Protein AF-A0AAX4H9B8-F1 (afdb_monomer)

Organism: NCBI:txid291208

Foldseek 3Di:
DDPVVVVVVVVVVPDDDPDDPCPPVNVVVVVQQVVLVVVVVVVVVVVVVVVVVVVVVVVVVVVVVVVVVVVPPDDDCPVVVVVVVVVVVVVVVVVPVVDDPDDDDPPHCVVVVVVVVVVVVVVVVVVVVVVVVVVVVVVVVVVVVVVVVVVVVVVVVVVVVVVVCVVPVPVVVVVVVVVVVVVVVVVVVVVVVVVVVVVVVVVVVVVVVVLVVQLVVLLVLVVVVCVVDVPPPDPVVSVVLSVVLSVVVVVQVVCVVVVPDQKDKDAPPHSNVSVQVVCVVVVQKDWDDDPDPPGRTTIIGGDDPDD

pLDDT: mean 79.29, std 14.57, range [36.91, 97.44]

Nearest PDB structures (foldseek):
  3gku-assembly1_A  TM=5.563E-01  e=7.988E-01  [Clostridium] symbiosum ATCC 14940

Radius of gyration: 52.4 Å; Cα contacts (8 Å, |Δi|>4): 105; chains: 1; bounding box: 110×61×108 Å

Solvent-accessible surface area (backbone atoms only — not comparable to full-atom values): 17529 Å² total; per-residue (Å²): 138,54,74,65,59,57,50,52,54,60,56,58,73,70,68,79,78,76,86,70,70,74,46,74,67,55,52,52,49,52,54,49,52,49,52,52,49,56,50,52,48,51,52,49,54,52,48,55,51,51,49,52,52,50,50,59,46,50,58,51,50,50,60,52,46,55,65,53,46,74,75,62,82,81,74,89,55,75,70,55,54,56,54,50,52,52,50,50,50,53,50,49,50,55,57,49,75,73,48,79,94,73,78,81,55,99,82,56,57,62,70,58,53,52,51,52,50,54,50,51,51,51,50,53,50,49,49,54,51,49,56,48,50,53,52,54,50,54,52,50,50,53,51,50,53,53,50,51,53,51,49,52,52,51,52,50,50,52,54,52,50,51,53,50,48,72,74,39,52,68,63,50,52,52,52,50,50,51,50,54,52,50,52,52,49,52,54,50,50,52,52,50,52,49,52,51,51,50,52,51,52,50,51,49,54,51,51,54,52,48,50,55,50,49,51,51,49,50,52,52,50,51,61,58,53,52,75,77,44,91,84,73,85,48,73,68,59,53,54,50,42,50,50,51,41,52,50,51,52,49,52,58,54,50,26,66,75,66,73,80,52,68,66,44,81,37,50,69,95,40,68,52,39,58,55,49,53,54,36,38,75,71,62,48,36,42,82,44,88,54,88,50,97,91,53,72,43,41,30,37,24,74,53,85,75,77,134

Secondary structure (DSSP, 8-state):
--HHHHHHHHHHTT---S-----HHHHHHHHHHHHHHHHHHHHHHHHHHHHHHHHHHHHHHHHHHHHHHTT---SS-HHHHHHHHHHHHHHHHHHHHHS-S----TT--HHHHHHHHHHHHHHHHHHHHHHHHHHHHHHHHHHHHHHHHHHHHHHHHHHHHHHHHHH-HHHHHHHHHHHHHHHHHHHHHHHHHHHHHHHHHHHHHHHHHHHHHHHHHHHHHHHHHTTT-TT---HHHHHHHHHHHHHHHHHHHHHHHH-S---EEEETTSHHHHHHHHHHHTTSEEEE----TT--EEEEEE-----

Mean predicted aligned error: 19.35 Å

Structure (mmCIF, N/CA/C/O backbone):
data_AF-A0AAX4H9B8-F1
#
_entry.id   AF-A0AAX4H9B8-F1
#
loop_
_atom_site.group_PDB
_atom_site.id
_atom_site.type_symbol
_atom_site.label_atom_id
_atom_site.label_alt_id
_atom_site.label_comp_id
_atom_site.label_asym_id
_atom_site.label_entity_id
_atom_site.label_seq_id
_atom_site.pdbx_PDB_ins_code
_atom_site.Cartn_x
_atom_site.Cartn_y
_atom_site.Cartn_z
_atom_site.occupancy
_atom_site.B_iso_or_equiv
_atom_site.auth_seq_id
_atom_site.auth_comp_id
_atom_site.auth_asym_id
_atom_site.auth_atom_id
_atom_site.pdbx_PDB_model_num
ATOM 1 N N . MET A 1 1 ? -37.207 -14.346 18.209 1.00 48.44 1 MET A N 1
ATOM 2 C CA . MET A 1 1 ? -37.058 -13.694 19.530 1.00 48.44 1 MET A CA 1
ATOM 3 C C . MET A 1 1 ? -35.795 -14.209 20.191 1.00 48.44 1 MET A C 1
ATOM 5 O O . MET A 1 1 ? -35.707 -15.393 20.497 1.00 48.44 1 MET A O 1
ATOM 9 N N . THR A 1 2 ? -34.795 -13.347 20.317 1.00 66.88 2 THR A N 1
ATOM 10 C CA . THR A 1 2 ? -33.475 -13.658 20.876 1.00 66.88 2 THR A CA 1
ATOM 11 C C . THR A 1 2 ? -33.516 -13.637 22.409 1.00 66.88 2 THR A C 1
ATOM 13 O O . THR A 1 2 ? -34.378 -13.004 23.015 1.00 66.88 2 THR A O 1
ATOM 16 N N . LYS A 1 3 ? -32.587 -14.326 23.083 1.00 67.38 3 LYS A N 1
ATOM 17 C CA . LYS A 1 3 ? -32.506 -14.291 24.559 1.00 67.38 3 LYS A CA 1
ATOM 18 C C . LYS A 1 3 ? -32.334 -12.858 25.092 1.00 67.38 3 LYS A C 1
ATOM 20 O O . LYS A 1 3 ? -32.917 -12.530 26.119 1.00 67.38 3 LYS A O 1
ATOM 25 N N . ALA A 1 4 ? -31.645 -12.000 24.338 1.00 68.50 4 ALA A N 1
ATOM 26 C CA . ALA A 1 4 ? -31.471 -10.580 24.639 1.00 68.50 4 ALA A CA 1
ATOM 27 C C . ALA A 1 4 ? -32.798 -9.800 24.674 1.00 68.50 4 ALA A C 1
ATOM 29 O O . ALA A 1 4 ? -33.023 -9.034 25.603 1.00 68.50 4 ALA A O 1
ATOM 30 N N . THR A 1 5 ? -33.730 -10.061 23.747 1.00 71.62 5 THR A N 1
ATOM 31 C CA . THR A 1 5 ? -35.058 -9.408 23.759 1.00 71.62 5 THR A CA 1
ATOM 32 C C . THR A 1 5 ? -35.920 -9.869 24.935 1.00 71.62 5 THR A C 1
ATOM 34 O O . THR A 1 5 ? -36.714 -9.099 25.466 1.00 71.62 5 THR A O 1
ATOM 37 N N . ARG A 1 6 ? -35.734 -11.108 25.405 1.00 69.06 6 ARG A N 1
ATOM 38 C CA . ARG A 1 6 ? -36.444 -11.629 26.582 1.00 69.06 6 ARG A CA 1
ATOM 39 C C . ARG A 1 6 ? -35.908 -11.033 27.894 1.00 69.06 6 ARG A C 1
ATOM 41 O O . ARG A 1 6 ? -36.698 -10.772 28.791 1.00 69.06 6 ARG A O 1
ATOM 48 N N . VAL A 1 7 ? -34.599 -10.786 27.983 1.00 69.44 7 VAL A N 1
ATOM 49 C CA . VAL A 1 7 ? -33.963 -10.109 29.130 1.00 69.44 7 VAL A CA 1
ATOM 50 C C . VAL A 1 7 ? -34.266 -8.608 29.126 1.00 69.44 7 VAL A C 1
ATOM 52 O O . VAL A 1 7 ? -34.621 -8.070 30.168 1.00 69.44 7 VAL A O 1
ATOM 55 N N . GLY A 1 8 ? -34.239 -7.957 27.958 1.00 68.62 8 GLY A N 1
ATOM 56 C CA . GLY A 1 8 ? -34.641 -6.555 27.809 1.00 68.62 8 GLY A CA 1
ATOM 57 C C . GLY A 1 8 ? -36.087 -6.314 28.245 1.00 68.62 8 GLY A C 1
ATOM 58 O O . GLY A 1 8 ? -36.352 -5.392 29.005 1.00 68.62 8 GLY A O 1
ATOM 59 N N . ASN A 1 9 ? -37.010 -7.209 27.877 1.00 65.62 9 ASN A N 1
ATOM 60 C CA . ASN A 1 9 ? -38.402 -7.118 28.326 1.00 65.62 9 ASN A CA 1
ATOM 61 C C . ASN A 1 9 ? -38.584 -7.425 29.823 1.00 65.62 9 ASN A C 1
ATOM 63 O O . ASN A 1 9 ? -39.520 -6.916 30.425 1.00 65.62 9 ASN A O 1
ATOM 67 N N . LEU A 1 10 ? -37.715 -8.234 30.438 1.00 55.06 10 LEU A N 1
ATOM 68 C CA . LEU A 1 10 ? -37.744 -8.484 31.886 1.00 55.06 10 LEU A CA 1
ATOM 69 C C . LEU A 1 10 ? -37.189 -7.301 32.694 1.00 55.06 10 LEU A C 1
ATOM 71 O O . LEU A 1 10 ? -37.672 -7.047 33.792 1.00 55.06 10 LEU A O 1
ATOM 75 N N . LEU A 1 11 ? -36.218 -6.566 32.145 1.00 54.53 11 LEU A N 1
ATOM 76 C CA . LEU A 1 11 ? -35.669 -5.350 32.752 1.00 54.53 11 LEU A CA 1
ATOM 77 C C . LEU A 1 11 ? -36.598 -4.142 32.554 1.00 54.53 11 LEU A C 1
ATOM 79 O O . LEU A 1 11 ? -36.796 -3.373 33.487 1.00 54.53 11 LEU A O 1
ATOM 83 N N . ALA A 1 12 ? -37.249 -4.025 31.392 1.00 53.56 12 ALA A N 1
ATOM 84 C CA . ALA A 1 12 ? -38.208 -2.954 31.104 1.00 53.56 12 ALA A CA 1
ATOM 85 C C . ALA A 1 12 ? -39.498 -3.038 31.942 1.00 53.56 12 ALA A C 1
ATOM 87 O O . ALA A 1 12 ? -40.160 -2.030 32.161 1.00 53.56 12 ALA A O 1
ATOM 88 N N . VAL A 1 13 ? -39.854 -4.224 32.449 1.00 53.94 13 VAL A N 1
ATOM 89 C CA . VAL A 1 13 ? -40.979 -4.398 33.390 1.00 53.94 13 VAL A CA 1
ATOM 90 C C . VAL A 1 13 ? -40.631 -3.876 34.798 1.00 53.94 13 VAL A C 1
ATOM 92 O O . VAL A 1 13 ? -41.520 -3.773 35.642 1.00 53.94 13 VAL A O 1
ATOM 95 N N . HIS A 1 14 ? -39.373 -3.492 35.059 1.00 46.69 14 HIS A N 1
ATOM 96 C CA . HIS A 1 14 ? -38.906 -3.092 36.388 1.00 46.69 14 HIS A CA 1
ATOM 97 C C . HIS A 1 14 ? -38.666 -1.589 36.624 1.00 46.69 14 HIS A C 1
ATOM 99 O O . HIS A 1 14 ? -38.250 -1.226 37.722 1.00 46.69 14 HIS A O 1
ATOM 105 N N . GLU A 1 15 ? -39.028 -0.704 35.692 1.00 41.97 15 GLU A N 1
ATOM 106 C CA . GLU A 1 15 ? -39.011 0.757 35.893 1.00 41.97 15 GLU A CA 1
ATOM 107 C C . GLU A 1 15 ? -40.385 1.331 35.480 1.00 41.97 15 GLU A C 1
ATOM 109 O O . GLU A 1 15 ? -40.802 1.154 34.345 1.00 41.97 15 GLU A O 1
ATOM 114 N N . MET A 1 16 ? -41.216 1.988 36.298 1.00 40.28 16 MET A N 1
ATOM 115 C CA . MET A 1 16 ? -41.079 2.585 37.627 1.00 40.28 16 MET A CA 1
ATOM 116 C C . MET A 1 16 ? -42.443 2.591 38.356 1.00 40.28 16 MET A C 1
ATOM 118 O O . MET A 1 16 ? -43.452 2.935 37.737 1.00 40.28 16 MET A O 1
ATOM 122 N N . PRO A 1 17 ? -42.503 2.409 39.687 1.00 41.38 17 PRO A N 1
ATOM 123 C CA . PRO A 1 17 ? -43.323 3.256 40.539 1.00 41.38 17 PRO A CA 1
ATOM 124 C C . PRO A 1 17 ? -42.494 4.497 40.893 1.00 41.38 17 PRO A C 1
ATOM 126 O O . PRO A 1 17 ? -41.334 4.376 41.286 1.00 41.38 17 PRO A O 1
ATOM 129 N N . GLY A 1 18 ? -43.086 5.678 40.715 1.00 36.91 18 GLY A N 1
ATOM 130 C CA . GLY A 1 18 ? -42.466 6.965 41.026 1.00 36.91 18 GLY A CA 1
ATOM 131 C C . GLY A 1 18 ? -41.910 7.061 42.448 1.00 36.91 18 GLY A C 1
ATOM 132 O O . GLY A 1 18 ? -42.319 6.307 43.327 1.00 36.91 18 GLY A O 1
ATOM 133 N N . GLU A 1 19 ? -40.963 7.991 42.627 1.00 46.56 19 GLU A N 1
ATOM 134 C CA . GLU A 1 19 ? -40.447 8.476 43.918 1.00 46.56 19 GLU A CA 1
ATOM 135 C C . GLU A 1 19 ? -40.472 7.422 45.032 1.00 46.56 19 GLU A C 1
ATOM 137 O O . GLU A 1 19 ? -41.164 7.544 46.044 1.00 46.56 19 GLU A O 1
ATOM 142 N N . GLN A 1 20 ? -39.707 6.345 44.850 1.00 51.19 20 GLN A N 1
ATOM 143 C CA . GLN A 1 20 ? -39.473 5.414 45.940 1.00 51.19 20 GLN A CA 1
ATOM 144 C C . GLN A 1 20 ? -38.625 6.131 46.983 1.00 51.19 20 GLN A C 1
ATOM 146 O O . GLN A 1 20 ? -37.411 6.276 46.835 1.00 51.19 20 GLN A O 1
ATOM 151 N N . SER A 1 21 ? -39.290 6.590 48.044 1.00 49.53 21 SER A N 1
ATOM 152 C CA . SER A 1 21 ? -38.676 6.925 49.322 1.00 49.53 21 SER A CA 1
ATOM 153 C C . SER A 1 21 ? -37.558 5.921 49.585 1.00 49.53 21 SER A C 1
ATOM 155 O O . SER A 1 21 ? -37.840 4.725 49.706 1.00 49.53 21 SER A O 1
ATOM 157 N N . CYS A 1 22 ? -36.306 6.388 49.606 1.00 53.88 22 CYS A N 1
ATOM 158 C CA . CYS A 1 22 ? -35.141 5.546 49.858 1.00 53.88 22 CYS A CA 1
ATOM 159 C C . CYS A 1 22 ? -35.466 4.666 51.067 1.00 53.88 22 CYS A C 1
ATOM 161 O O . CYS A 1 22 ? -35.736 5.205 52.148 1.00 53.88 22 CYS A O 1
ATOM 163 N N . SER A 1 23 ? -35.578 3.348 50.859 1.00 75.94 23 SER A N 1
ATOM 164 C CA . SER A 1 23 ? -36.123 2.467 51.892 1.00 75.94 23 SER A CA 1
ATOM 165 C C . SER A 1 23 ? -35.255 2.604 53.142 1.00 75.94 23 SER A C 1
ATOM 167 O O . SER A 1 23 ? -34.054 2.866 53.041 1.00 75.94 23 SER A O 1
ATOM 169 N N . GLN A 1 24 ? -35.833 2.453 54.334 1.00 79.12 24 GLN A N 1
ATOM 170 C CA . GLN A 1 24 ? -35.086 2.629 55.586 1.00 79.12 24 GLN A CA 1
ATOM 171 C C . GLN A 1 24 ? -33.783 1.802 55.600 1.00 79.12 24 GLN A C 1
ATOM 173 O O . GLN A 1 24 ? -32.762 2.260 56.103 1.00 79.12 24 GLN A O 1
ATOM 178 N N . ILE A 1 25 ? -33.792 0.639 54.942 1.00 79.88 25 ILE A N 1
ATOM 179 C CA . ILE A 1 25 ? -32.638 -0.247 54.753 1.00 79.88 25 ILE A CA 1
ATOM 180 C C . ILE A 1 25 ? -31.566 0.384 53.849 1.00 79.88 25 ILE A C 1
ATOM 182 O O . ILE A 1 25 ? -30.385 0.343 54.190 1.00 79.88 25 ILE A O 1
ATOM 186 N N . GLN A 1 26 ? -31.949 0.998 52.725 1.00 81.81 26 GLN A N 1
ATOM 187 C CA . GLN A 1 26 ? -31.018 1.691 51.824 1.00 81.81 26 GLN A CA 1
ATOM 188 C C . GLN A 1 26 ? -30.396 2.918 52.495 1.00 81.81 26 GLN A C 1
ATOM 190 O O . GLN A 1 26 ? -29.192 3.132 52.385 1.00 81.81 26 GLN A O 1
ATOM 195 N N . GLN A 1 27 ? -31.176 3.685 53.260 1.00 85.06 27 GLN A N 1
ATOM 196 C CA . GLN A 1 27 ? -30.640 4.819 54.018 1.00 85.06 27 GLN A CA 1
ATOM 197 C C . GLN A 1 27 ? -29.638 4.365 55.086 1.00 85.06 27 GLN A C 1
ATOM 199 O O . GLN A 1 27 ? -28.587 4.984 55.253 1.00 85.06 27 GLN A O 1
ATOM 204 N N . THR A 1 28 ? -29.929 3.272 55.800 1.00 84.62 28 THR A N 1
ATOM 205 C CA . THR A 1 28 ? -28.987 2.677 56.758 1.00 84.62 28 THR A CA 1
ATOM 206 C C . THR A 1 28 ? -27.719 2.181 56.064 1.00 84.62 28 THR A C 1
ATOM 208 O O . THR A 1 28 ? -26.625 2.410 56.576 1.00 84.62 28 THR A O 1
ATOM 211 N N . TYR A 1 29 ? -27.844 1.561 54.889 1.00 85.75 29 TYR A N 1
ATOM 212 C CA . TYR A 1 29 ? -26.708 1.123 54.080 1.00 85.75 29 TYR A CA 1
ATOM 213 C C . TYR A 1 29 ? -25.827 2.300 53.637 1.00 85.75 29 TYR A C 1
ATOM 215 O O . TYR A 1 29 ? -24.617 2.257 53.833 1.00 85.75 29 TYR A O 1
ATOM 223 N N . VAL A 1 30 ? -26.423 3.383 53.127 1.00 86.81 30 VAL A N 1
ATOM 224 C CA . VAL A 1 30 ? -25.698 4.597 52.712 1.00 86.81 30 VAL A CA 1
ATOM 225 C C . VAL A 1 30 ? -24.971 5.240 53.891 1.00 86.81 30 VAL A C 1
ATOM 227 O O . VAL A 1 30 ? -23.799 5.579 53.769 1.00 86.81 30 VAL A O 1
ATOM 230 N N . ARG A 1 31 ? -25.620 5.364 55.058 1.00 87.62 31 ARG A N 1
ATOM 231 C CA . ARG A 1 31 ? -24.961 5.898 56.265 1.00 87.62 31 ARG A CA 1
ATOM 232 C C . ARG A 1 31 ? -23.784 5.034 56.707 1.00 87.62 31 ARG A C 1
ATOM 234 O O . ARG A 1 31 ? -22.766 5.571 57.129 1.00 87.62 31 ARG A O 1
ATOM 241 N N . LYS A 1 32 ? -23.917 3.709 56.611 1.00 87.19 32 LYS A N 1
ATOM 242 C CA . LYS A 1 32 ? -22.840 2.774 56.942 1.00 87.19 32 LYS A CA 1
ATOM 243 C C . LYS A 1 32 ? -21.673 2.897 55.962 1.00 87.19 32 LYS A C 1
ATOM 245 O O . LYS A 1 32 ? -20.540 3.021 56.402 1.00 87.19 32 LYS A O 1
ATOM 250 N N . LEU A 1 33 ? -21.958 2.961 54.662 1.00 87.81 33 LEU A N 1
ATOM 251 C CA . LEU A 1 33 ? -20.947 3.165 53.626 1.00 87.81 33 LEU A CA 1
ATOM 252 C C . LEU A 1 33 ? -20.225 4.510 53.792 1.00 87.81 33 LEU A C 1
ATOM 254 O O . LEU A 1 33 ? -19.011 4.573 53.639 1.00 87.81 33 LEU A O 1
ATOM 258 N N . GLN A 1 34 ? -20.945 5.570 54.169 1.00 89.94 34 GLN A N 1
ATOM 259 C CA . GLN A 1 34 ? -20.337 6.863 54.481 1.00 89.94 34 GLN A CA 1
ATOM 260 C C . GLN A 1 34 ? -19.403 6.776 55.695 1.00 89.94 34 GLN A C 1
ATOM 262 O O . GLN A 1 34 ? -18.293 7.295 55.648 1.00 89.94 34 GLN A O 1
ATOM 267 N N . ALA A 1 35 ? -19.818 6.083 56.759 1.00 88.31 35 ALA A N 1
ATOM 268 C CA . ALA A 1 35 ? -18.978 5.882 57.937 1.00 88.31 35 ALA A CA 1
ATOM 269 C C . ALA A 1 35 ? -17.719 5.053 57.622 1.00 88.31 35 ALA A C 1
ATOM 271 O O . ALA A 1 35 ? -16.638 5.375 58.119 1.00 88.31 35 ALA A O 1
ATOM 272 N N . ASP A 1 36 ? -17.842 4.025 56.776 1.00 87.81 36 ASP A N 1
ATOM 273 C CA . ASP A 1 36 ? -16.709 3.224 56.302 1.00 87.81 36 ASP A CA 1
ATOM 274 C C . ASP A 1 36 ? -15.758 4.083 55.444 1.00 87.81 36 ASP A C 1
ATOM 276 O O . ASP A 1 36 ? -14.545 4.050 55.651 1.00 87.81 36 ASP A O 1
ATOM 280 N N . LEU A 1 37 ? -16.286 4.935 54.553 1.00 88.56 37 LEU A N 1
ATOM 281 C CA . LEU A 1 37 ? -15.490 5.888 53.770 1.00 88.56 37 LEU A CA 1
ATOM 282 C C . LEU A 1 37 ? -14.741 6.889 54.652 1.00 88.56 37 LEU A C 1
ATOM 284 O O . LEU A 1 37 ? -13.546 7.094 54.456 1.00 88.56 37 LEU A O 1
ATOM 288 N N . ASP A 1 38 ? -15.416 7.508 55.619 1.00 90.81 38 ASP A N 1
ATOM 289 C CA . ASP A 1 38 ? -14.801 8.494 56.511 1.00 90.81 38 ASP A CA 1
ATOM 290 C C . ASP A 1 38 ? -13.717 7.853 57.386 1.00 90.81 38 ASP A C 1
ATOM 292 O O . ASP A 1 38 ? -12.688 8.469 57.668 1.00 90.81 38 ASP A O 1
ATOM 296 N N . ARG A 1 39 ? -13.913 6.594 57.795 1.00 87.94 39 ARG A N 1
ATOM 297 C CA . ARG A 1 39 ? -12.903 5.826 58.522 1.00 87.94 39 ARG A CA 1
ATOM 298 C C . ARG A 1 39 ? -11.684 5.528 57.653 1.00 87.94 39 ARG A C 1
ATOM 300 O O . ARG A 1 39 ? -10.564 5.725 58.115 1.00 87.94 39 ARG A O 1
ATOM 307 N N . THR A 1 40 ? -11.892 5.042 56.433 1.00 88.69 40 THR A N 1
ATOM 308 C CA . THR A 1 40 ? -10.798 4.722 55.508 1.00 88.69 40 THR A CA 1
ATOM 309 C C . THR A 1 40 ? -10.032 5.980 55.119 1.00 88.69 40 THR A C 1
ATOM 311 O O . THR A 1 40 ? -8.809 5.948 55.117 1.00 88.69 40 THR A O 1
ATOM 314 N N . LYS A 1 41 ? -10.716 7.110 54.897 1.00 93.06 41 LYS A N 1
ATOM 315 C CA . LYS A 1 41 ? -10.067 8.413 54.682 1.00 93.06 41 LYS A CA 1
ATOM 316 C C . LYS A 1 41 ? -9.172 8.803 55.849 1.00 93.06 41 LYS A C 1
ATOM 318 O O . LYS A 1 41 ? -7.999 9.040 55.633 1.00 93.06 41 LYS A O 1
ATOM 323 N N . LYS A 1 42 ? -9.677 8.748 57.087 1.00 92.88 42 LYS A N 1
ATOM 324 C CA . LYS A 1 42 ? -8.853 9.026 58.276 1.00 92.88 42 LYS A CA 1
ATOM 325 C C . LYS A 1 42 ? -7.643 8.105 58.391 1.00 92.88 42 LYS A C 1
ATOM 327 O O . LYS A 1 42 ? -6.598 8.553 58.835 1.00 92.88 42 LYS A O 1
ATOM 332 N N . PHE A 1 43 ? -7.787 6.828 58.035 1.00 90.12 43 PHE A N 1
ATOM 333 C CA . PHE A 1 43 ? -6.663 5.893 58.033 1.00 90.12 43 PHE A CA 1
ATOM 334 C C . PHE A 1 43 ? -5.608 6.285 56.990 1.00 90.12 43 PHE A C 1
ATOM 336 O O . PHE A 1 43 ? -4.423 6.245 57.299 1.00 90.12 43 PHE A O 1
ATOM 343 N N . VAL A 1 44 ? -6.033 6.699 55.792 1.00 93.12 44 VAL A N 1
ATOM 344 C CA . VAL A 1 44 ? -5.136 7.235 54.756 1.00 93.12 44 VAL A CA 1
ATOM 345 C C . VAL A 1 44 ? -4.464 8.515 55.246 1.00 93.12 44 VAL A C 1
ATOM 347 O O . VAL A 1 44 ? -3.246 8.547 55.286 1.00 93.12 44 VAL A O 1
ATOM 350 N N . ASP A 1 45 ? -5.226 9.492 55.742 1.00 94.31 45 ASP A N 1
ATOM 351 C CA . ASP A 1 45 ? -4.687 10.766 56.237 1.00 94.31 45 ASP A CA 1
ATOM 352 C C . ASP A 1 45 ? -3.651 10.552 57.361 1.00 94.31 45 ASP A C 1
ATOM 354 O O . ASP A 1 45 ? -2.592 11.171 57.365 1.00 94.31 45 ASP A O 1
ATOM 358 N N . GLN A 1 46 ? -3.926 9.636 58.299 1.00 92.56 46 GLN A N 1
ATOM 359 C CA . GLN A 1 46 ? -2.986 9.257 59.363 1.00 92.56 46 GLN A CA 1
ATOM 360 C C . GLN A 1 46 ? -1.743 8.543 58.830 1.00 92.56 46 GLN A C 1
ATOM 362 O O . GLN A 1 46 ? -0.664 8.699 59.395 1.00 92.56 46 GLN A O 1
ATOM 367 N N . THR A 1 47 ? -1.896 7.731 57.782 1.00 91.94 47 THR A N 1
ATOM 368 C CA . THR A 1 47 ? -0.770 7.040 57.144 1.00 91.94 47 THR A CA 1
ATOM 369 C C . THR A 1 47 ? 0.113 8.052 56.428 1.00 91.94 47 THR A C 1
ATOM 371 O O . THR A 1 47 ? 1.315 8.046 56.653 1.00 91.94 47 THR A O 1
ATOM 374 N N . ASP A 1 48 ? -0.481 8.961 55.658 1.00 93.31 48 ASP A N 1
ATOM 375 C CA . ASP A 1 48 ? 0.230 10.021 54.945 1.00 93.31 48 ASP A CA 1
ATOM 376 C C . ASP A 1 48 ? 0.967 10.949 55.927 1.00 93.31 48 ASP A C 1
ATOM 378 O O . ASP A 1 48 ? 2.131 11.282 55.710 1.00 93.31 48 ASP A O 1
ATOM 382 N N . GLU A 1 49 ? 0.334 11.314 57.049 1.00 93.69 49 GLU A N 1
ATOM 383 C CA . GLU A 1 49 ? 0.971 12.108 58.108 1.00 93.69 49 GLU A CA 1
ATOM 384 C C . GLU A 1 49 ? 2.136 11.357 58.772 1.00 93.69 49 GLU A C 1
ATOM 386 O O . GLU A 1 49 ? 3.203 11.935 58.977 1.00 93.69 49 GLU A O 1
ATOM 391 N N . ALA A 1 50 ? 1.967 10.071 59.086 1.00 90.88 50 ALA A N 1
ATOM 392 C CA . ALA A 1 50 ? 3.028 9.259 59.678 1.00 90.88 50 ALA A CA 1
ATOM 393 C C . ALA A 1 50 ? 4.199 9.041 58.708 1.00 90.88 50 ALA A C 1
ATOM 395 O O . ALA A 1 50 ? 5.354 9.086 59.125 1.00 90.88 50 ALA A O 1
ATOM 396 N N . THR A 1 51 ? 3.921 8.836 57.418 1.00 89.31 51 THR A N 1
ATOM 397 C CA . THR A 1 51 ? 4.950 8.737 56.378 1.00 89.31 51 THR A CA 1
ATOM 398 C C . THR A 1 51 ? 5.716 10.048 56.254 1.00 89.31 51 THR A C 1
ATOM 400 O O . THR A 1 51 ? 6.939 10.019 56.303 1.00 89.31 51 THR A O 1
ATOM 403 N N . ALA A 1 52 ? 5.026 11.191 56.215 1.00 90.50 52 ALA A N 1
ATOM 404 C CA . ALA A 1 52 ? 5.680 12.498 56.178 1.00 90.50 52 ALA A CA 1
ATOM 405 C C . ALA A 1 52 ? 6.556 12.754 57.420 1.00 90.50 52 ALA A C 1
ATOM 407 O O . ALA A 1 52 ? 7.645 13.302 57.301 1.00 90.50 52 ALA A O 1
ATOM 408 N N . GLN A 1 53 ? 6.117 12.330 58.612 1.00 91.12 53 GLN A N 1
ATOM 409 C CA . GLN A 1 53 ? 6.921 12.434 59.836 1.00 91.12 53 GLN A CA 1
ATOM 410 C C . GLN A 1 53 ? 8.184 11.564 59.784 1.00 91.12 53 GLN A C 1
ATOM 412 O O . GLN A 1 53 ? 9.242 12.019 60.213 1.00 91.12 53 GLN A O 1
ATOM 417 N N . LEU A 1 54 ? 8.085 10.339 59.256 1.00 84.62 54 LEU A N 1
ATOM 418 C CA . LEU A 1 54 ? 9.230 9.439 59.097 1.00 84.62 54 LEU A CA 1
ATOM 419 C C . LEU A 1 54 ? 10.220 9.955 58.048 1.00 84.62 54 LEU A C 1
ATOM 421 O O . LEU A 1 54 ? 11.419 9.925 58.299 1.00 84.62 54 LEU A O 1
ATOM 425 N N . GLU A 1 55 ? 9.732 10.482 56.924 1.00 85.00 55 GLU A N 1
ATOM 426 C CA . GLU A 1 55 ? 10.568 11.125 55.900 1.00 85.00 55 GLU A CA 1
ATOM 427 C C . GLU A 1 55 ? 11.286 12.363 56.471 1.00 85.00 55 GLU A C 1
ATOM 429 O O . GLU A 1 55 ? 12.491 12.528 56.293 1.00 85.00 55 GLU A O 1
ATOM 434 N N . ASP A 1 56 ? 10.583 13.193 57.250 1.00 82.81 56 ASP A N 1
ATOM 435 C CA . ASP A 1 56 ? 11.162 14.359 57.929 1.00 82.81 56 ASP A CA 1
ATOM 436 C C . ASP A 1 56 ? 12.209 13.989 58.999 1.00 82.81 56 ASP A C 1
ATOM 438 O O . ASP A 1 56 ? 13.073 14.810 59.335 1.00 82.81 56 ASP A O 1
ATOM 442 N N . GLU A 1 57 ? 12.101 12.814 59.621 1.00 78.25 57 GLU A N 1
ATOM 443 C CA . GLU A 1 57 ? 13.088 12.289 60.572 1.00 78.25 57 GLU A CA 1
ATOM 444 C C . GLU A 1 57 ? 14.290 11.669 59.850 1.00 78.25 57 GLU A C 1
ATOM 446 O O . GLU A 1 57 ? 15.426 11.973 60.220 1.00 78.25 57 GLU A O 1
ATOM 451 N N . GLU A 1 58 ? 14.063 10.919 58.771 1.00 71.44 58 GLU A N 1
ATOM 452 C CA . GLU A 1 58 ? 15.107 10.370 57.899 1.00 71.44 58 GLU A CA 1
ATOM 453 C C . GLU A 1 58 ? 15.959 11.490 57.280 1.00 71.44 58 GLU A C 1
ATOM 455 O O . GLU A 1 58 ? 17.187 11.424 57.314 1.00 71.44 58 GLU A O 1
ATOM 460 N N . ASP A 1 59 ? 15.343 12.591 56.839 1.00 67.88 59 ASP A N 1
ATOM 461 C CA . ASP A 1 59 ? 16.024 13.795 56.339 1.00 67.88 59 ASP A CA 1
ATOM 462 C C . ASP A 1 59 ? 16.867 14.511 57.414 1.00 67.88 59 ASP A C 1
ATOM 464 O O . ASP A 1 59 ? 17.840 15.215 57.112 1.00 67.88 59 ASP A O 1
ATOM 468 N N . LYS A 1 60 ? 16.504 14.384 58.697 1.00 67.69 60 LYS A N 1
ATOM 469 C CA . LYS A 1 60 ? 17.275 14.952 59.819 1.00 67.69 60 LYS A CA 1
ATOM 470 C C . LYS A 1 60 ? 18.418 14.034 60.234 1.00 67.69 60 LYS A C 1
ATOM 472 O O . LYS A 1 60 ? 19.489 14.548 60.566 1.00 67.69 60 LYS A O 1
ATOM 477 N N . GLU A 1 61 ? 18.202 12.721 60.218 1.00 62.50 61 GLU A N 1
ATOM 478 C CA . GLU A 1 61 ? 19.221 11.711 60.507 1.00 62.50 61 GLU A CA 1
ATOM 479 C C . GLU A 1 61 ? 20.279 11.660 59.403 1.00 62.50 61 GLU A C 1
ATOM 481 O O . GLU A 1 61 ? 21.459 11.798 59.712 1.00 62.50 61 GLU A O 1
ATOM 486 N N . THR A 1 62 ? 19.889 11.638 58.127 1.00 61.19 62 THR A N 1
ATOM 487 C CA . THR A 1 62 ? 20.822 11.723 56.987 1.00 61.19 62 THR A CA 1
ATOM 488 C C . THR A 1 62 ? 21.640 13.013 57.009 1.00 61.19 62 THR A C 1
ATOM 490 O O . THR A 1 62 ? 22.859 12.966 56.891 1.00 61.19 62 THR A O 1
ATOM 493 N N . ARG A 1 63 ? 21.038 14.177 57.304 1.00 59.34 63 ARG A N 1
ATOM 494 C CA . ARG A 1 63 ? 21.796 15.435 57.502 1.00 59.34 63 ARG A CA 1
ATOM 495 C C . ARG A 1 63 ? 22.719 15.422 58.728 1.00 59.34 63 ARG A C 1
ATOM 497 O O . ARG A 1 63 ? 23.642 16.242 58.805 1.00 59.34 63 ARG A O 1
ATOM 504 N N . ALA A 1 64 ? 22.457 14.576 59.724 1.00 59.09 64 ALA A N 1
ATOM 505 C CA . ALA A 1 64 ? 23.309 14.401 60.899 1.00 59.09 64 ALA A CA 1
ATOM 506 C C . ALA A 1 64 ? 24.442 13.387 60.649 1.00 59.09 64 ALA A C 1
ATOM 508 O O . ALA A 1 64 ? 25.549 13.592 61.153 1.00 59.09 64 ALA A O 1
ATOM 509 N N . GLU A 1 65 ? 24.188 12.350 59.852 1.00 58.56 65 GLU A N 1
ATOM 510 C CA . GLU A 1 65 ? 25.157 11.352 59.389 1.00 58.56 65 GLU A CA 1
ATOM 511 C C . GLU A 1 65 ? 26.105 11.938 58.342 1.00 58.56 65 GLU A C 1
ATOM 513 O O . GLU A 1 65 ? 27.311 11.862 58.532 1.00 58.56 65 GLU A O 1
ATOM 518 N N . GLU A 1 66 ? 25.615 12.697 57.357 1.00 56.66 66 GLU A N 1
ATOM 519 C CA . GLU A 1 66 ? 26.455 13.435 56.400 1.00 56.66 66 GLU A CA 1
ATOM 520 C C . GLU A 1 66 ? 27.424 14.400 57.108 1.00 56.66 66 GLU A C 1
ATOM 522 O O . GLU A 1 66 ? 28.558 14.596 56.677 1.00 56.66 66 GLU A O 1
ATOM 527 N N . LYS A 1 67 ? 27.032 14.991 58.246 1.00 56.06 67 LYS A N 1
ATOM 528 C CA . LYS A 1 67 ? 27.934 15.826 59.065 1.00 56.06 67 LYS A CA 1
ATOM 529 C C . LYS A 1 67 ? 28.986 15.023 59.839 1.00 56.06 67 LYS A C 1
ATOM 531 O O . LYS A 1 67 ? 30.012 15.599 60.198 1.00 56.06 67 LYS A O 1
ATOM 536 N N . ARG A 1 68 ? 28.739 13.743 60.132 1.00 54.78 68 ARG A N 1
ATOM 537 C CA . ARG A 1 68 ? 29.684 12.826 60.799 1.00 54.78 68 ARG A CA 1
ATOM 538 C C . ARG A 1 68 ? 30.600 12.121 59.796 1.00 54.78 68 ARG A C 1
ATOM 540 O O . ARG A 1 68 ? 31.786 11.962 60.078 1.00 54.78 68 ARG A O 1
ATOM 547 N N . ASP A 1 69 ? 30.088 11.787 58.622 1.00 48.28 69 ASP A N 1
ATOM 548 C CA . ASP A 1 69 ? 30.816 11.073 57.575 1.00 48.28 69 ASP A CA 1
ATOM 549 C C . ASP A 1 69 ? 31.778 11.996 56.820 1.00 48.28 69 ASP A C 1
ATOM 551 O O . ASP A 1 69 ? 32.908 11.597 56.549 1.00 48.28 69 ASP A O 1
ATOM 555 N N . ASN A 1 70 ? 31.437 13.282 56.659 1.00 51.00 70 ASN A N 1
ATOM 556 C CA . ASN A 1 70 ? 32.373 14.314 56.184 1.00 51.00 70 ASN A CA 1
ATOM 557 C C . ASN A 1 70 ? 33.590 14.534 57.116 1.00 51.00 70 ASN A C 1
ATOM 559 O O . ASN A 1 70 ? 34.546 15.207 56.732 1.00 51.00 70 ASN A O 1
ATOM 563 N N . ALA A 1 71 ? 33.586 13.989 58.341 1.00 51.12 71 ALA A N 1
ATOM 564 C CA . ALA A 1 71 ? 34.754 13.980 59.229 1.00 51.12 71 ALA A CA 1
ATOM 565 C C . ALA A 1 71 ? 35.634 12.722 59.068 1.00 51.12 71 ALA A C 1
ATOM 567 O O . ALA A 1 71 ? 36.701 12.649 59.678 1.00 51.12 71 ALA A O 1
ATOM 568 N N . THR A 1 72 ? 35.212 11.747 58.253 1.00 51.91 72 THR A N 1
ATOM 569 C CA . THR A 1 72 ? 35.852 10.428 58.121 1.00 51.91 72 THR A CA 1
ATOM 570 C C . THR A 1 72 ? 35.930 9.963 56.655 1.00 51.91 72 THR A C 1
ATOM 572 O O . THR A 1 72 ? 35.870 8.772 56.368 1.00 51.91 72 THR A O 1
ATOM 575 N N . GLU A 1 73 ? 36.085 10.878 55.695 1.00 50.72 73 GLU A N 1
ATOM 576 C CA . GLU A 1 73 ? 36.266 10.539 54.274 1.00 50.72 73 GLU A CA 1
ATOM 577 C C . GLU A 1 73 ? 37.730 10.221 53.915 1.00 50.72 73 GLU A C 1
ATOM 579 O O . GLU A 1 73 ? 38.364 10.926 53.140 1.00 50.72 73 GLU A O 1
ATOM 584 N N . GLU A 1 74 ? 38.277 9.117 54.424 1.00 51.25 74 GLU A N 1
ATOM 585 C CA . GLU A 1 74 ? 39.405 8.431 53.772 1.00 51.25 74 GLU A CA 1
ATOM 586 C C . GLU A 1 74 ? 39.260 6.912 53.963 1.00 51.25 74 GLU A C 1
ATOM 588 O O . GLU A 1 74 ? 39.832 6.342 54.890 1.00 51.25 74 GLU A O 1
ATOM 593 N N . ASN A 1 75 ? 38.454 6.264 53.103 1.00 47.72 75 ASN A N 1
ATOM 594 C CA . ASN A 1 75 ? 38.658 4.923 52.505 1.00 47.72 75 ASN A CA 1
ATOM 595 C C . ASN A 1 75 ? 37.334 4.177 52.202 1.00 47.72 75 ASN A C 1
ATOM 597 O O . ASN A 1 75 ? 36.700 3.610 53.083 1.00 47.72 75 ASN A O 1
ATOM 601 N N . GLY A 1 76 ? 36.976 4.062 50.916 1.00 53.53 76 GLY A N 1
ATOM 602 C CA . GLY A 1 76 ? 36.346 2.866 50.319 1.00 53.53 76 GLY A CA 1
ATOM 603 C C . GLY A 1 76 ? 34.941 2.390 50.748 1.00 53.53 76 GLY A C 1
ATOM 604 O O . GLY A 1 76 ? 34.473 1.409 50.172 1.00 53.53 76 GLY A O 1
ATOM 605 N N . GLN A 1 77 ? 34.247 3.027 51.695 1.00 53.44 77 GLN A N 1
ATOM 606 C CA . GLN A 1 77 ? 33.010 2.477 52.290 1.00 53.44 77 GLN A CA 1
ATOM 607 C C . GLN A 1 77 ? 31.692 2.762 51.531 1.00 53.44 77 GLN A C 1
ATOM 609 O O . GLN A 1 77 ? 30.710 2.047 51.742 1.00 53.44 77 GLN A O 1
ATOM 614 N N . ASN A 1 78 ? 31.660 3.699 50.574 1.00 55.62 78 ASN A N 1
ATOM 615 C CA . ASN A 1 78 ? 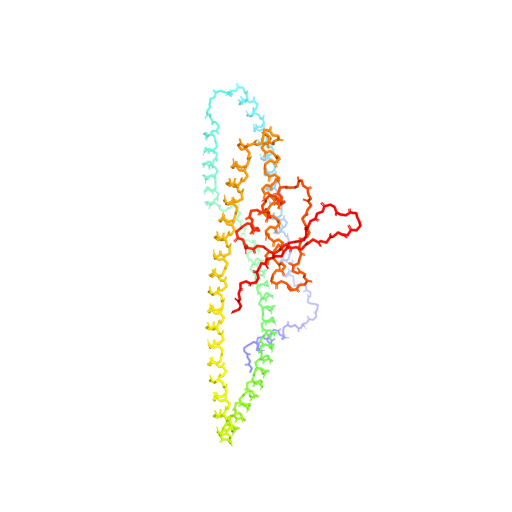30.408 4.133 49.914 1.00 55.62 78 ASN A CA 1
ATOM 616 C C . ASN A 1 78 ? 29.726 3.059 49.038 1.00 55.62 78 ASN A C 1
ATOM 618 O O . ASN A 1 78 ? 28.514 3.093 48.834 1.00 55.62 78 ASN A O 1
ATOM 622 N N . ASN A 1 79 ? 30.470 2.070 48.530 1.00 56.38 79 ASN A N 1
ATOM 623 C CA . ASN A 1 79 ? 29.879 0.964 47.760 1.00 56.38 79 ASN A CA 1
ATOM 624 C C . ASN A 1 79 ? 29.266 -0.124 48.655 1.00 56.38 79 ASN A C 1
ATOM 626 O O . ASN A 1 79 ? 28.395 -0.868 48.207 1.00 56.38 79 ASN A O 1
ATOM 630 N N . GLN A 1 80 ? 29.704 -0.223 49.913 1.00 59.06 80 GLN A N 1
ATOM 631 C CA . GLN A 1 80 ? 29.230 -1.239 50.847 1.00 59.06 80 GLN A CA 1
ATOM 632 C C . GLN A 1 80 ? 27.909 -0.822 51.512 1.00 59.06 80 GLN A C 1
ATOM 634 O O . GLN A 1 80 ? 27.040 -1.677 51.675 1.00 59.06 80 GLN A O 1
ATOM 639 N N . SER A 1 81 ? 27.705 0.468 51.817 1.00 63.47 81 SER A N 1
ATOM 640 C CA . SER A 1 81 ? 26.433 0.950 52.389 1.00 63.47 81 SER A CA 1
ATOM 641 C C . SER A 1 81 ? 25.265 0.827 51.401 1.00 63.47 81 SER A C 1
ATOM 643 O O . SER A 1 81 ? 24.195 0.357 51.776 1.00 63.47 81 SER A O 1
ATOM 645 N N . ASN A 1 82 ? 25.485 1.105 50.111 1.00 68.69 82 ASN A N 1
ATOM 646 C CA . ASN A 1 82 ? 24.453 0.970 49.076 1.00 68.69 82 ASN A CA 1
ATOM 647 C C . ASN A 1 82 ? 23.980 -0.480 48.860 1.00 68.69 82 ASN A C 1
ATOM 649 O O . ASN A 1 82 ? 22.787 -0.723 48.667 1.00 68.69 82 ASN A O 1
ATOM 653 N N . ASP A 1 83 ? 24.886 -1.463 48.911 1.00 75.69 83 ASP A N 1
ATOM 654 C CA . ASP A 1 83 ? 24.519 -2.884 48.791 1.00 75.69 83 ASP A CA 1
ATOM 655 C C . ASP A 1 83 ? 23.809 -3.398 50.059 1.00 75.69 83 ASP A C 1
ATOM 657 O O . ASP A 1 83 ? 22.885 -4.211 49.976 1.00 75.69 83 ASP A O 1
ATOM 661 N N . ILE A 1 84 ? 24.181 -2.880 51.235 1.00 78.56 84 ILE A N 1
ATOM 662 C CA . ILE A 1 84 ? 23.494 -3.162 52.504 1.00 78.56 84 ILE A CA 1
ATOM 663 C C . ILE A 1 84 ? 22.074 -2.578 52.488 1.00 78.56 84 ILE A C 1
ATOM 665 O O . ILE A 1 84 ? 21.128 -3.314 52.762 1.00 78.56 84 ILE A O 1
ATOM 669 N N . ASN A 1 85 ? 21.901 -1.320 52.073 1.00 77.06 85 ASN A N 1
ATOM 670 C CA . ASN A 1 85 ? 20.593 -0.661 51.975 1.00 77.06 85 ASN A CA 1
ATOM 671 C C . ASN A 1 85 ? 19.679 -1.362 50.967 1.00 77.06 85 ASN A C 1
ATOM 673 O O . ASN A 1 85 ? 18.504 -1.601 51.239 1.00 77.06 85 ASN A O 1
ATOM 677 N N . ARG A 1 86 ? 20.226 -1.793 49.824 1.00 78.19 86 ARG A N 1
ATOM 678 C CA . ARG A 1 86 ? 19.474 -2.571 48.834 1.00 78.19 86 ARG A CA 1
ATOM 679 C C . ARG A 1 86 ? 19.014 -3.922 49.384 1.00 78.19 86 ARG A C 1
ATOM 681 O O . ARG A 1 86 ? 17.880 -4.328 49.128 1.00 78.19 86 ARG A O 1
ATOM 688 N N . LYS A 1 87 ? 19.870 -4.631 50.127 1.00 85.12 87 LYS A N 1
ATOM 689 C CA . LYS A 1 87 ? 19.510 -5.907 50.773 1.00 85.12 87 LYS A CA 1
ATOM 690 C C . LYS A 1 87 ? 18.492 -5.703 51.893 1.00 85.12 87 LYS A C 1
ATOM 692 O O . LYS A 1 87 ? 17.563 -6.497 51.991 1.00 85.12 87 LYS A O 1
ATOM 697 N N . ALA A 1 88 ? 18.623 -4.636 52.678 1.00 82.69 88 ALA A N 1
ATOM 698 C CA . ALA A 1 88 ? 17.659 -4.259 53.706 1.00 82.69 88 ALA A CA 1
ATOM 699 C C . ALA A 1 88 ? 16.288 -3.933 53.095 1.00 82.69 88 ALA A C 1
ATOM 701 O O . ALA A 1 88 ? 15.284 -4.476 53.543 1.00 82.69 88 ALA A O 1
ATOM 702 N N . HIS A 1 89 ? 16.243 -3.157 52.008 1.00 84.56 89 HIS A N 1
ATOM 703 C CA . HIS A 1 89 ? 15.003 -2.855 51.290 1.00 84.56 89 HIS A CA 1
ATOM 704 C C . HIS A 1 89 ? 14.352 -4.115 50.700 1.00 84.56 89 HIS A C 1
ATOM 706 O O . HIS A 1 89 ? 13.141 -4.293 50.790 1.00 84.56 89 HIS A O 1
ATOM 712 N N . LEU A 1 90 ? 15.146 -5.036 50.142 1.00 85.69 90 LEU A N 1
ATOM 713 C CA . LEU A 1 90 ? 14.640 -6.313 49.631 1.00 85.69 90 LEU A CA 1
ATOM 714 C C . LEU A 1 90 ? 14.053 -7.194 50.749 1.00 85.69 90 LEU A C 1
ATOM 716 O O . LEU A 1 90 ? 12.999 -7.802 50.559 1.00 85.69 90 LEU A O 1
ATOM 720 N N . LEU A 1 91 ? 14.719 -7.259 51.907 1.00 86.69 91 LEU A N 1
ATOM 721 C CA . LEU A 1 91 ? 14.219 -7.975 53.084 1.00 86.69 91 LEU A CA 1
ATOM 722 C C . LEU A 1 91 ? 12.939 -7.328 53.625 1.00 86.69 91 LEU A C 1
ATOM 724 O O . LEU A 1 91 ? 11.968 -8.040 53.869 1.00 86.69 91 LEU A O 1
ATOM 728 N N . ALA A 1 92 ? 12.898 -5.997 53.713 1.00 85.50 92 ALA A N 1
ATOM 729 C CA . ALA A 1 92 ? 11.718 -5.247 54.127 1.00 85.50 92 ALA A CA 1
ATOM 730 C C . ALA A 1 92 ? 10.534 -5.485 53.177 1.00 85.50 92 ALA A C 1
ATOM 732 O O . ALA A 1 92 ? 9.442 -5.807 53.633 1.00 85.50 92 ALA A O 1
ATOM 733 N N . LEU A 1 93 ? 10.743 -5.430 51.855 1.00 85.12 93 LEU A N 1
ATOM 734 C CA . LEU A 1 93 ? 9.707 -5.760 50.871 1.00 85.12 93 LEU A CA 1
ATOM 735 C C . LEU A 1 93 ? 9.187 -7.187 51.062 1.00 85.12 93 LEU A C 1
ATOM 737 O O . LEU A 1 93 ? 7.978 -7.405 51.065 1.00 85.12 93 LEU A O 1
ATOM 741 N N . TYR A 1 94 ? 10.081 -8.163 51.242 1.00 88.25 94 TYR A N 1
ATOM 742 C CA . TYR A 1 94 ? 9.689 -9.551 51.486 1.00 88.25 94 TYR A CA 1
ATOM 743 C C . TYR A 1 94 ? 8.850 -9.704 52.765 1.00 88.25 94 TYR A C 1
ATOM 745 O O . TYR A 1 94 ? 7.851 -10.426 52.767 1.00 88.25 94 TYR A O 1
ATOM 753 N N . GLU A 1 95 ? 9.215 -9.006 53.841 1.00 85.19 95 GLU A N 1
ATOM 754 C CA . GLU A 1 95 ? 8.452 -8.998 55.091 1.00 85.19 95 GLU A CA 1
ATOM 755 C C . GLU A 1 95 ? 7.094 -8.301 54.947 1.00 85.19 95 GLU A C 1
ATOM 757 O O . GLU A 1 95 ? 6.096 -8.815 55.457 1.00 85.19 95 GLU A O 1
ATOM 762 N N . VAL A 1 96 ? 7.021 -7.206 54.185 1.00 84.12 96 VAL A N 1
ATOM 763 C CA . VAL A 1 96 ? 5.767 -6.506 53.875 1.00 84.12 96 VAL A CA 1
ATOM 764 C C . VAL A 1 96 ? 4.840 -7.396 53.050 1.00 84.12 96 VAL A C 1
ATOM 766 O O . VAL A 1 96 ? 3.682 -7.548 53.410 1.00 84.12 96 VAL A O 1
ATOM 769 N N . TYR A 1 97 ? 5.323 -8.076 52.005 1.00 83.00 97 TYR A N 1
ATOM 770 C CA . TYR A 1 97 ? 4.487 -8.984 51.202 1.00 83.00 97 TYR A CA 1
ATOM 771 C C . TYR A 1 97 ? 3.985 -10.212 51.976 1.00 83.00 97 TYR A C 1
ATOM 773 O O . TYR A 1 97 ? 3.025 -10.861 51.555 1.00 83.00 97 TYR A O 1
ATOM 781 N N . LYS A 1 98 ? 4.609 -10.543 53.111 1.00 87.31 98 LYS A N 1
ATOM 782 C CA . LYS A 1 98 ? 4.171 -11.633 53.989 1.00 87.31 98 LYS A CA 1
ATOM 783 C C . LYS A 1 98 ? 2.936 -11.261 54.817 1.00 87.31 98 LYS A C 1
ATOM 785 O O . LYS A 1 98 ? 2.222 -12.162 55.259 1.00 87.31 98 LYS A O 1
ATOM 790 N N . GLN A 1 99 ? 2.684 -9.973 55.051 1.00 83.81 99 GLN A N 1
ATOM 791 C CA . GLN A 1 99 ? 1.577 -9.494 55.879 1.00 83.81 99 GLN A CA 1
ATOM 792 C C . GLN A 1 99 ? 0.635 -8.602 55.065 1.00 83.81 99 GLN A C 1
ATOM 794 O O . GLN A 1 99 ? 1.065 -7.768 54.283 1.00 83.81 99 GLN A O 1
ATOM 799 N N . LEU A 1 100 ? -0.678 -8.758 55.247 1.00 79.12 100 LEU A N 1
ATOM 800 C CA . LEU A 1 100 ? -1.644 -7.841 54.640 1.00 79.12 100 LEU A CA 1
ATOM 801 C C . LEU A 1 100 ? -1.682 -6.545 55.470 1.00 79.12 100 LEU A C 1
ATOM 803 O O . LEU A 1 100 ? -2.097 -6.614 56.628 1.00 79.12 100 LEU A O 1
ATOM 807 N N . PRO A 1 101 ? -1.295 -5.380 54.911 1.00 78.62 101 PRO A N 1
ATOM 808 C CA . PRO A 1 101 ? -1.210 -4.132 55.674 1.00 78.62 101 PRO A CA 1
ATOM 809 C C . PRO A 1 101 ? -2.585 -3.591 56.074 1.00 78.62 101 PRO A C 1
ATOM 811 O O . PRO A 1 101 ? -2.723 -2.890 57.073 1.00 78.62 101 PRO A O 1
ATOM 814 N N . TYR A 1 102 ? -3.618 -3.938 55.305 1.00 82.81 102 TYR A N 1
ATOM 815 C CA . TYR A 1 102 ? -4.992 -3.548 55.574 1.00 82.81 102 TYR A CA 1
ATOM 816 C C . TYR A 1 102 ? -5.897 -4.774 55.619 1.00 82.81 102 TYR A C 1
ATOM 818 O O . TYR A 1 102 ? -5.971 -5.558 54.671 1.00 82.81 102 TYR A O 1
ATOM 826 N N . LEU A 1 103 ? -6.617 -4.916 56.729 1.00 82.19 103 LEU A N 1
ATOM 827 C CA . LEU A 1 103 ? -7.635 -5.939 56.920 1.00 82.19 103 LEU A CA 1
ATOM 828 C C . LEU A 1 103 ? -8.978 -5.250 57.130 1.00 82.19 103 LEU A C 1
ATOM 830 O O . LEU A 1 103 ? -9.220 -4.618 58.160 1.00 82.19 103 LEU A O 1
ATOM 834 N N . ALA A 1 104 ? -9.856 -5.402 56.142 1.00 80.69 104 ALA A N 1
ATOM 835 C CA . ALA A 1 104 ? -11.228 -4.938 56.231 1.00 80.69 104 ALA A CA 1
ATOM 836 C C . ALA A 1 104 ? -11.941 -5.604 57.418 1.00 80.69 104 ALA A C 1
ATOM 838 O O . ALA A 1 104 ? -11.754 -6.788 57.721 1.00 80.69 104 ALA A O 1
ATOM 839 N N . ILE A 1 105 ? -12.789 -4.844 58.104 1.00 83.81 105 ILE A N 1
ATOM 840 C CA . ILE A 1 105 ? -13.576 -5.376 59.220 1.00 83.81 105 ILE A CA 1
ATOM 841 C C . ILE A 1 105 ? -14.688 -6.262 58.664 1.00 83.81 105 ILE A C 1
ATOM 843 O O . ILE A 1 105 ? -15.201 -6.021 57.581 1.00 83.81 105 ILE A O 1
ATOM 847 N N . LYS A 1 106 ? -15.142 -7.258 59.436 1.00 80.75 106 LYS A N 1
ATOM 848 C CA . LYS A 1 106 ? -16.229 -8.182 59.043 1.00 80.75 106 LYS A CA 1
ATOM 849 C C . LYS A 1 106 ? -17.513 -7.502 58.538 1.00 80.75 106 LYS A C 1
ATOM 851 O O . LYS A 1 106 ? -18.303 -8.138 57.854 1.00 80.75 106 LYS A O 1
ATOM 856 N N . ASN A 1 107 ? -17.732 -6.243 58.913 1.00 79.19 107 ASN A N 1
ATOM 857 C CA . ASN A 1 107 ? -18.905 -5.455 58.551 1.00 79.19 107 ASN A CA 1
ATOM 858 C C . ASN A 1 107 ? -18.632 -4.428 57.444 1.00 79.19 107 ASN A C 1
ATOM 860 O O . ASN A 1 107 ? -19.559 -3.692 57.118 1.00 79.19 107 ASN A O 1
ATOM 864 N N . ASP A 1 108 ? -17.416 -4.360 56.913 1.00 79.88 108 ASP A N 1
ATOM 865 C CA . ASP A 1 108 ? -17.032 -3.437 55.850 1.00 79.88 108 ASP A CA 1
ATOM 866 C C . ASP A 1 108 ? -17.746 -3.797 54.539 1.00 79.88 108 ASP A C 1
ATOM 868 O O . ASP A 1 108 ? -17.944 -4.969 54.201 1.00 79.88 108 ASP A O 1
ATOM 872 N N . LEU A 1 109 ? -18.172 -2.769 53.814 1.00 85.44 109 LEU A N 1
ATOM 873 C CA . LEU A 1 109 ? -18.898 -2.877 52.556 1.00 85.44 109 LEU A CA 1
ATOM 874 C C . LEU A 1 109 ? -17.982 -2.840 51.325 1.00 85.44 109 LEU A C 1
ATOM 876 O O . LEU A 1 109 ? -18.489 -2.950 50.207 1.00 85.44 109 LEU A O 1
ATOM 880 N N . ILE A 1 110 ? -16.658 -2.738 51.502 1.00 85.94 110 ILE A N 1
ATOM 881 C CA . ILE A 1 110 ? -15.682 -2.612 50.410 1.00 85.94 110 ILE A CA 1
ATOM 882 C C . ILE A 1 110 ? -15.838 -3.689 49.328 1.00 85.94 110 ILE A C 1
ATOM 884 O O . ILE A 1 110 ? -15.885 -3.362 48.149 1.00 85.94 110 ILE A O 1
ATOM 888 N N . GLY A 1 111 ? -16.022 -4.960 49.699 1.00 86.12 111 GLY A N 1
ATOM 889 C CA . GLY A 1 111 ? -16.165 -6.050 48.726 1.00 86.12 111 GLY A CA 1
ATOM 890 C C . GLY A 1 111 ? -17.414 -5.913 47.852 1.00 86.12 111 GLY A C 1
ATOM 891 O O . GLY A 1 111 ? -17.351 -6.118 46.640 1.00 86.12 111 GLY A O 1
ATOM 892 N N . ILE A 1 112 ? -18.538 -5.508 48.453 1.00 86.56 112 ILE A N 1
ATOM 893 C CA . ILE A 1 112 ? -19.791 -5.268 47.726 1.00 86.56 112 ILE A CA 1
ATOM 894 C C . ILE A 1 112 ? -19.633 -4.029 46.844 1.00 86.56 112 ILE A C 1
ATOM 896 O O . ILE A 1 112 ? -19.944 -4.089 45.660 1.00 86.56 112 ILE A O 1
ATOM 900 N N . ALA A 1 113 ? -19.096 -2.933 47.385 1.00 86.00 113 ALA A N 1
ATOM 901 C CA . ALA A 1 113 ? -18.884 -1.695 46.644 1.00 86.00 113 ALA A CA 1
ATOM 902 C C . ALA A 1 113 ? -17.972 -1.910 45.424 1.00 86.00 113 ALA A C 1
ATOM 904 O O . ALA A 1 113 ? -18.341 -1.550 44.306 1.00 86.00 113 ALA A O 1
ATOM 905 N N . THR A 1 114 ? -16.832 -2.579 45.601 1.00 89.06 114 THR A N 1
ATOM 906 C CA . THR A 1 114 ? -15.901 -2.897 44.513 1.00 89.06 114 THR A CA 1
ATOM 907 C C . THR A 1 114 ? -16.538 -3.815 43.477 1.00 89.06 114 THR A C 1
ATOM 909 O O . THR A 1 114 ? -16.459 -3.519 42.287 1.00 89.06 114 THR A O 1
ATOM 912 N N . ALA A 1 115 ? -17.229 -4.879 43.899 1.00 90.31 115 ALA A N 1
ATOM 913 C CA . ALA A 1 115 ? -17.927 -5.762 42.968 1.00 90.31 115 ALA A CA 1
ATOM 914 C C . ALA A 1 115 ? -18.999 -5.004 42.170 1.00 90.31 115 ALA A C 1
ATOM 916 O O . ALA A 1 115 ? -19.068 -5.146 40.951 1.00 90.31 115 ALA A O 1
ATOM 917 N N . THR A 1 116 ? -19.798 -4.151 42.820 1.00 90.50 116 THR A N 1
ATOM 918 C CA . THR A 1 116 ? -20.823 -3.345 42.135 1.00 90.50 116 THR A CA 1
ATOM 919 C C . THR A 1 116 ? -20.222 -2.340 41.159 1.00 90.50 116 THR A C 1
ATOM 921 O O . THR A 1 116 ? -20.727 -2.200 40.050 1.00 90.50 116 THR A O 1
ATOM 924 N N . LYS A 1 117 ? -19.115 -1.684 41.522 1.00 91.38 117 LYS A N 1
ATOM 925 C CA . LYS A 1 117 ? -18.437 -0.729 40.645 1.00 91.38 117 LYS A CA 1
ATOM 926 C C . LYS A 1 117 ? -17.866 -1.424 39.411 1.00 91.38 117 LYS A C 1
ATOM 928 O O . LYS A 1 117 ? -18.179 -1.020 38.298 1.00 91.38 117 LYS A O 1
ATOM 933 N N . LEU A 1 118 ? -17.097 -2.496 39.607 1.00 92.94 118 LEU A N 1
ATOM 934 C CA . LEU A 1 118 ? -16.473 -3.235 38.508 1.00 92.94 118 LEU A CA 1
ATOM 935 C C . LEU A 1 118 ? -17.514 -3.870 37.582 1.00 92.94 118 LEU A C 1
ATOM 937 O O . LEU A 1 118 ? -17.347 -3.858 36.368 1.00 92.94 118 LEU A O 1
ATOM 941 N N . THR A 1 119 ? -18.608 -4.401 38.135 1.00 93.19 119 THR A N 1
ATOM 942 C CA . THR A 1 119 ? -19.696 -4.954 37.314 1.00 93.19 119 THR A CA 1
ATOM 943 C C . THR A 1 119 ? -20.432 -3.868 36.536 1.00 93.19 119 THR A C 1
ATOM 945 O O . THR A 1 119 ? -20.706 -4.068 35.357 1.00 93.19 119 THR A O 1
ATOM 948 N N . ALA A 1 120 ? -20.705 -2.707 37.138 1.00 92.38 120 ALA A N 1
ATOM 949 C CA . ALA A 1 120 ? -21.314 -1.581 36.433 1.00 92.38 120 ALA A CA 1
ATOM 950 C C . ALA A 1 120 ? -20.407 -1.042 35.313 1.00 92.38 120 ALA A C 1
ATOM 952 O O . ALA A 1 120 ? -20.882 -0.786 34.208 1.00 92.38 120 ALA A O 1
ATOM 953 N N . GLU A 1 121 ? -19.105 -0.905 35.570 1.00 94.06 121 GLU A N 1
ATOM 954 C CA . GLU A 1 121 ? -18.114 -0.496 34.568 1.00 94.06 121 GLU A CA 1
ATOM 955 C C . GLU A 1 121 ? -18.039 -1.503 33.415 1.00 94.06 121 GLU A C 1
ATOM 957 O O . GLU A 1 121 ? -18.174 -1.103 32.259 1.00 94.06 121 GLU A O 1
ATOM 962 N N . ALA A 1 122 ? -17.942 -2.801 33.718 1.00 93.62 122 ALA A N 1
ATOM 963 C CA . ALA A 1 122 ? -17.901 -3.857 32.709 1.00 93.62 122 ALA A CA 1
ATOM 964 C C . ALA A 1 122 ? -19.176 -3.902 31.851 1.00 93.62 122 ALA A C 1
ATOM 966 O O . ALA A 1 122 ? -19.096 -4.063 30.636 1.00 93.62 122 ALA A O 1
ATOM 967 N N . VAL A 1 123 ? -20.357 -3.722 32.456 1.00 95.56 123 VAL A N 1
ATOM 968 C CA . VAL A 1 123 ? -21.627 -3.655 31.714 1.00 95.56 123 VAL A CA 1
ATOM 969 C C . VAL A 1 123 ? -21.660 -2.428 30.803 1.00 95.56 123 VAL A C 1
ATOM 971 O O . VAL A 1 123 ? -22.023 -2.547 29.635 1.00 95.56 123 VAL A O 1
ATOM 974 N N . ASN A 1 124 ? -21.242 -1.260 31.294 1.00 94.12 124 ASN A N 1
ATOM 975 C CA . ASN A 1 124 ? -21.197 -0.039 30.487 1.00 94.12 124 ASN A CA 1
ATOM 976 C C . ASN A 1 124 ? -20.217 -0.156 29.311 1.00 94.12 124 ASN A C 1
ATOM 978 O O . ASN A 1 124 ? -20.522 0.284 28.201 1.00 94.12 124 ASN A O 1
ATOM 982 N N . GLU A 1 125 ? -19.053 -0.760 29.532 1.00 94.25 125 GLU A N 1
ATOM 983 C CA . GLU A 1 125 ? -18.071 -1.024 28.481 1.00 94.25 125 GLU A CA 1
ATOM 984 C C . GLU A 1 125 ? -18.596 -2.039 27.461 1.00 94.25 125 GLU A C 1
ATOM 986 O O . GLU A 1 125 ? -18.468 -1.828 26.253 1.00 94.25 125 GLU A O 1
ATOM 991 N N . GLN A 1 126 ? -19.267 -3.095 27.926 1.00 94.94 126 GLN A N 1
ATOM 992 C CA . GLN A 1 126 ? -19.905 -4.079 27.059 1.00 94.94 126 GLN A CA 1
ATOM 993 C C . GLN A 1 126 ? -20.986 -3.442 26.178 1.00 94.94 126 GLN A C 1
ATOM 995 O O . GLN A 1 126 ? -21.042 -3.746 24.987 1.00 94.94 126 GLN A O 1
ATOM 1000 N N . ILE A 1 127 ? -21.818 -2.551 26.728 1.00 94.69 127 ILE A N 1
ATOM 1001 C CA . ILE A 1 127 ? -22.845 -1.829 25.961 1.00 94.69 127 ILE A CA 1
ATOM 1002 C C . ILE A 1 127 ? -22.188 -0.986 24.866 1.00 94.69 127 ILE A C 1
ATOM 1004 O O . ILE A 1 127 ? -22.528 -1.142 23.696 1.00 94.69 127 ILE A O 1
ATOM 1008 N N . ARG A 1 128 ? -21.192 -0.162 25.217 1.00 94.75 128 ARG A N 1
ATOM 1009 C CA . ARG A 1 128 ? -20.471 0.682 24.247 1.00 94.75 128 ARG A CA 1
ATO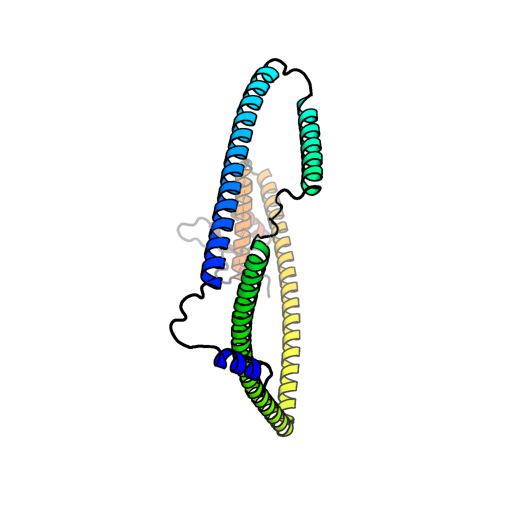M 1010 C C . ARG A 1 128 ? -19.824 -0.138 23.135 1.00 94.75 128 ARG A C 1
ATOM 1012 O O . ARG A 1 128 ? -19.934 0.208 21.963 1.00 94.75 128 ARG A O 1
ATOM 1019 N N . THR A 1 129 ? -19.180 -1.237 23.509 1.00 95.50 129 THR A N 1
ATOM 1020 C CA . THR A 1 129 ? -18.516 -2.141 22.566 1.00 95.50 129 THR A CA 1
ATOM 1021 C C . THR A 1 129 ? -19.533 -2.824 21.652 1.00 95.50 129 THR A C 1
ATOM 1023 O O . THR A 1 129 ? -19.309 -2.938 20.451 1.00 95.50 129 THR A O 1
ATOM 1026 N N . SER A 1 130 ? -20.685 -3.234 22.192 1.00 95.94 130 SER A N 1
ATOM 1027 C CA . SER A 1 130 ? -21.771 -3.824 21.405 1.00 95.94 130 SER A CA 1
ATOM 1028 C C . SER A 1 130 ? -22.348 -2.828 20.399 1.00 95.94 130 SER A C 1
ATOM 1030 O O . SER A 1 130 ? -22.499 -3.169 19.231 1.00 95.94 130 SER A O 1
ATOM 1032 N N . GLU A 1 131 ? -22.622 -1.590 20.816 1.00 96.00 131 GLU A N 1
ATOM 1033 C CA . GLU A 1 131 ? -23.118 -0.532 19.925 1.00 96.00 131 GLU A CA 1
ATOM 1034 C C . GLU A 1 131 ? -22.112 -0.191 18.819 1.00 96.00 131 GLU A C 1
ATOM 1036 O O . GLU A 1 131 ? -22.494 0.071 17.676 1.00 96.00 131 GLU A O 1
ATOM 1041 N N . GLN A 1 132 ? -20.818 -0.193 19.145 1.00 96.19 132 GLN A N 1
ATOM 1042 C CA . GLN A 1 132 ? -19.762 0.002 18.159 1.00 96.19 132 GLN A CA 1
ATOM 1043 C C . GLN A 1 132 ? -19.741 -1.142 17.139 1.00 96.19 132 GLN A C 1
ATOM 1045 O O . GLN A 1 132 ? -19.767 -0.877 15.937 1.00 96.19 132 GLN A O 1
ATOM 1050 N N . PHE A 1 133 ? -19.777 -2.398 17.594 1.00 95.75 133 PHE A N 1
ATOM 1051 C CA . PHE A 1 133 ? -19.815 -3.551 16.696 1.00 95.75 133 PHE A CA 1
ATOM 1052 C C . PHE A 1 133 ? -21.066 -3.577 15.817 1.00 95.75 133 PHE A C 1
ATOM 1054 O O . PHE A 1 133 ? -20.981 -3.970 14.657 1.00 95.75 133 PHE A O 1
ATOM 1061 N N . GLU A 1 134 ? -22.221 -3.141 16.321 1.00 96.81 134 GLU A N 1
ATOM 1062 C CA . GLU A 1 134 ? -23.436 -3.037 15.509 1.00 96.81 134 GLU A CA 1
ATOM 1063 C C . GLU A 1 134 ? -23.283 -2.018 14.372 1.00 96.81 134 GLU A C 1
ATOM 1065 O O . GLU A 1 134 ? -23.667 -2.310 13.237 1.00 96.81 134 GLU A O 1
ATOM 1070 N N . LYS A 1 135 ? -22.669 -0.858 14.641 1.00 95.94 135 LYS A N 1
ATOM 1071 C CA . LYS A 1 135 ? -22.389 0.161 13.615 1.00 95.94 135 LYS A CA 1
ATOM 1072 C C . LYS A 1 135 ? -21.379 -0.327 12.581 1.00 95.94 135 LYS A C 1
ATOM 1074 O O . LYS A 1 135 ? -21.609 -0.166 11.385 1.00 95.94 135 LYS A O 1
ATOM 1079 N N . GLU A 1 136 ? -20.286 -0.937 13.031 1.00 96.19 136 GLU A N 1
ATOM 1080 C CA . GLU A 1 136 ? -19.256 -1.493 12.146 1.00 96.19 136 GLU A CA 1
ATOM 1081 C C . GLU A 1 136 ? -19.820 -2.615 11.269 1.00 96.19 136 GLU A C 1
ATOM 1083 O O . GLU A 1 136 ? -19.552 -2.663 10.071 1.00 96.19 136 GLU A O 1
ATOM 1088 N N . ASN A 1 137 ? -20.6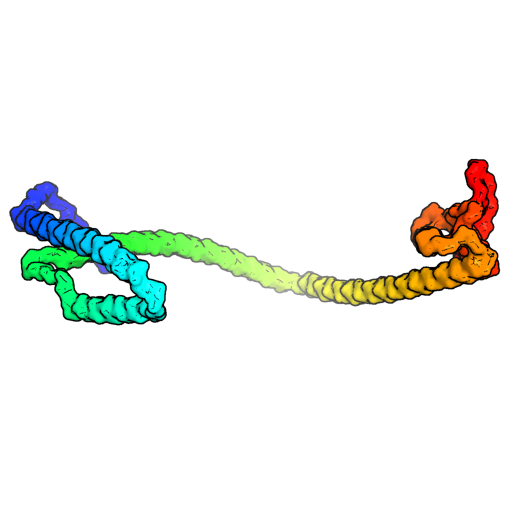59 -3.483 11.836 1.00 96.31 137 ASN A N 1
ATOM 1089 C CA . ASN A 1 137 ? -21.300 -4.555 11.088 1.00 96.31 137 ASN A CA 1
ATOM 1090 C C . ASN A 1 137 ? -22.304 -4.012 10.058 1.00 96.31 137 ASN A C 1
ATOM 1092 O O . ASN A 1 137 ? -22.349 -4.508 8.937 1.00 96.31 137 ASN A O 1
ATOM 1096 N N . ALA A 1 138 ? -23.076 -2.975 10.398 1.00 96.38 138 ALA A N 1
ATOM 1097 C CA . ALA A 1 138 ? -23.974 -2.325 9.443 1.00 96.38 138 ALA A CA 1
ATOM 1098 C C . ALA A 1 138 ? -23.207 -1.726 8.250 1.00 96.38 138 ALA A C 1
ATOM 1100 O O . ALA A 1 138 ? -23.581 -1.977 7.106 1.00 96.38 138 ALA A O 1
ATOM 1101 N N . ALA A 1 139 ? -22.101 -1.018 8.510 1.00 95.69 139 ALA A N 1
ATOM 1102 C CA . ALA A 1 139 ? -21.236 -0.479 7.459 1.00 95.69 139 ALA A CA 1
ATOM 1103 C C . ALA A 1 139 ? -20.607 -1.594 6.603 1.00 95.69 139 ALA A C 1
ATOM 1105 O O . ALA A 1 139 ? -20.632 -1.530 5.377 1.00 95.69 139 ALA A O 1
ATOM 1106 N N . ALA A 1 140 ? -20.119 -2.668 7.230 1.00 96.00 140 ALA A N 1
ATOM 1107 C CA . ALA A 1 140 ? -19.552 -3.806 6.510 1.00 96.00 140 ALA A CA 1
ATOM 1108 C C . ALA A 1 140 ? -20.588 -4.526 5.628 1.00 96.00 140 ALA A C 1
ATOM 1110 O O . ALA A 1 140 ? -20.252 -5.004 4.545 1.00 96.00 140 ALA A O 1
ATOM 1111 N N . ILE A 1 141 ? -21.850 -4.613 6.064 1.00 96.94 141 ILE A N 1
ATOM 1112 C CA . ILE A 1 141 ? -22.938 -5.177 5.254 1.00 96.94 141 ILE A CA 1
ATOM 1113 C C . ILE A 1 141 ? -23.184 -4.312 4.012 1.00 96.94 141 ILE A C 1
ATOM 1115 O O . ILE A 1 141 ? -23.278 -4.864 2.915 1.00 96.94 141 ILE A O 1
ATOM 1119 N N . GLU A 1 142 ? -23.228 -2.987 4.164 1.00 96.50 142 GLU A N 1
ATOM 1120 C CA . GLU A 1 142 ? -23.372 -2.047 3.044 1.00 96.50 142 GLU A CA 1
ATOM 1121 C C . GLU A 1 142 ? -22.204 -2.174 2.049 1.00 96.50 142 GLU A C 1
ATOM 1123 O O . GLU A 1 142 ? -22.416 -2.319 0.839 1.00 96.50 142 GLU A O 1
ATOM 1128 N N . ASP A 1 143 ? -20.969 -2.244 2.552 1.00 96.44 143 ASP A N 1
ATOM 1129 C CA . ASP A 1 143 ? -19.776 -2.460 1.730 1.00 96.44 143 ASP A CA 1
ATOM 1130 C C . ASP A 1 143 ? -19.850 -3.787 0.964 1.00 96.44 143 ASP A C 1
ATOM 1132 O O . ASP A 1 143 ? -19.581 -3.834 -0.239 1.00 96.44 143 ASP A O 1
ATOM 1136 N N . ILE A 1 144 ? -20.267 -4.872 1.620 1.00 96.25 144 ILE A N 1
ATOM 1137 C CA . ILE A 1 144 ? -20.448 -6.181 0.979 1.00 96.25 144 ILE A CA 1
ATOM 1138 C C . ILE A 1 144 ? -21.505 -6.110 -0.127 1.00 96.25 144 ILE A C 1
ATOM 1140 O O . ILE A 1 144 ? -21.328 -6.728 -1.180 1.00 96.25 144 ILE A O 1
ATOM 1144 N N . GLU A 1 145 ? -22.608 -5.395 0.086 1.00 96.56 145 GLU A N 1
ATOM 1145 C CA . GLU A 1 145 ? -23.634 -5.206 -0.939 1.00 96.56 145 GLU A CA 1
ATOM 1146 C C . GLU A 1 145 ? -23.089 -4.430 -2.141 1.00 96.56 145 GLU A C 1
ATOM 1148 O O . GLU A 1 145 ? -23.270 -4.874 -3.279 1.00 96.56 145 GLU A O 1
ATOM 1153 N N . SER A 1 146 ? -22.329 -3.356 -1.910 1.00 96.19 146 SER A N 1
ATOM 1154 C CA . SER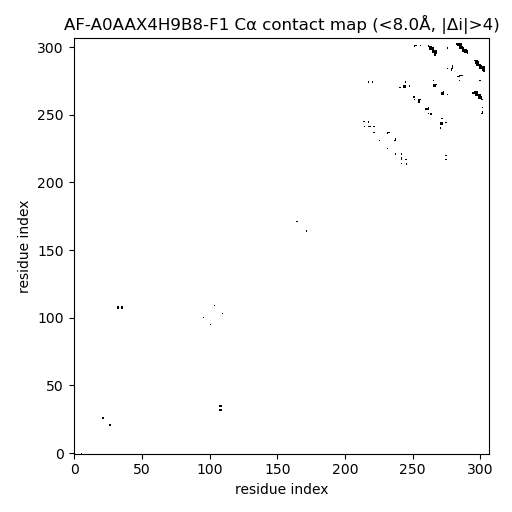 A 1 146 ? -21.667 -2.601 -2.981 1.00 96.19 146 SER A CA 1
ATOM 1155 C C . SER A 1 146 ? -20.654 -3.457 -3.760 1.00 96.19 146 SER A C 1
ATOM 1157 O O . SER A 1 146 ? -20.615 -3.448 -4.990 1.00 96.19 146 SER A O 1
ATOM 1159 N N . LEU A 1 147 ? -19.878 -4.294 -3.071 1.00 95.94 147 LEU A N 1
ATOM 1160 C CA . LEU A 1 147 ? -18.909 -5.178 -3.711 1.00 95.94 147 LEU A CA 1
ATOM 1161 C C . LEU A 1 147 ? -19.596 -6.278 -4.524 1.00 95.94 147 LEU A C 1
ATOM 1163 O O . LEU A 1 147 ? -19.104 -6.653 -5.590 1.00 95.94 147 LEU A O 1
ATOM 1167 N N . LYS A 1 148 ? -20.752 -6.777 -4.074 1.00 96.94 148 LYS A N 1
ATOM 1168 C CA . LYS A 1 148 ? -21.554 -7.746 -4.835 1.00 96.94 148 LYS A CA 1
ATOM 1169 C C . LYS A 1 148 ? -22.087 -7.153 -6.138 1.00 96.94 148 LYS A C 1
ATOM 1171 O O . LYS A 1 148 ? -22.082 -7.856 -7.151 1.00 96.94 148 LYS A O 1
ATOM 1176 N N . THR A 1 149 ? -22.530 -5.893 -6.141 1.00 96.56 149 THR A N 1
ATOM 1177 C CA . THR A 1 149 ? -22.993 -5.242 -7.380 1.00 96.56 149 THR A CA 1
ATOM 1178 C C . THR A 1 149 ? -21.837 -5.053 -8.361 1.00 96.56 149 THR A C 1
ATOM 1180 O O . THR A 1 149 ? -21.950 -5.467 -9.515 1.00 96.56 149 THR A O 1
ATOM 1183 N N . ILE A 1 150 ? -20.688 -4.569 -7.882 1.00 95.94 150 ILE A N 1
ATOM 1184 C CA . ILE A 1 150 ? -19.466 -4.414 -8.683 1.00 95.94 150 ILE A CA 1
ATOM 1185 C C . ILE A 1 150 ? -19.013 -5.759 -9.270 1.00 95.94 150 ILE A C 1
ATOM 1187 O O . ILE A 1 150 ? -18.690 -5.852 -10.455 1.00 95.94 150 ILE A O 1
ATOM 1191 N N . LEU A 1 151 ? -19.016 -6.825 -8.468 1.00 97.00 151 LEU A N 1
ATOM 1192 C CA . LEU A 1 151 ? -18.641 -8.164 -8.921 1.00 97.00 151 LEU A CA 1
ATOM 1193 C C . LEU A 1 151 ? -19.584 -8.670 -10.022 1.00 97.00 151 LEU A C 1
ATOM 1195 O O . LEU A 1 151 ? -19.117 -9.218 -11.021 1.00 97.00 151 LEU A O 1
ATOM 1199 N N . SER A 1 152 ? -20.892 -8.445 -9.876 1.00 97.44 152 SER A N 1
ATOM 1200 C CA . SER A 1 152 ? -21.885 -8.762 -10.910 1.00 97.44 152 SER A CA 1
ATOM 1201 C C . SER A 1 152 ? -21.603 -8.016 -12.218 1.00 97.44 152 SER A C 1
ATOM 1203 O O . SER A 1 152 ? -21.655 -8.607 -13.299 1.00 97.44 152 SER A O 1
ATOM 1205 N N . ASP A 1 153 ? -21.226 -6.740 -12.147 1.00 96.56 153 ASP A N 1
ATOM 1206 C CA . ASP A 1 153 ? -20.885 -5.957 -13.335 1.00 96.56 153 ASP A CA 1
ATOM 1207 C C . ASP A 1 153 ? -19.593 -6.435 -14.003 1.00 96.56 153 ASP A C 1
ATOM 1209 O O . ASP A 1 153 ? -19.562 -6.594 -15.226 1.00 96.56 153 ASP A O 1
ATOM 1213 N N . TYR A 1 154 ? -18.558 -6.778 -13.231 1.00 96.50 154 TYR A N 1
ATOM 1214 C CA . TYR A 1 154 ? -17.356 -7.406 -13.784 1.00 96.50 154 TYR A CA 1
ATOM 1215 C C . TYR A 1 154 ? -17.665 -8.742 -14.460 1.00 96.50 154 TYR A C 1
ATOM 1217 O O . TYR A 1 154 ? -17.174 -8.994 -15.561 1.00 96.50 154 TYR A O 1
ATOM 1225 N N . GLN A 1 155 ? -18.515 -9.578 -13.860 1.00 96.88 155 GLN A N 1
ATOM 1226 C CA . GLN A 1 155 ? -18.958 -10.823 -14.488 1.00 96.88 155 GLN A CA 1
ATOM 1227 C C . GLN A 1 155 ? -19.674 -10.553 -15.817 1.00 96.88 155 GLN A C 1
ATOM 1229 O O . GLN A 1 155 ? -19.362 -11.201 -16.819 1.00 96.88 155 GLN A O 1
ATOM 1234 N N . LYS A 1 156 ? -20.561 -9.550 -15.884 1.00 96.69 156 LYS A N 1
ATOM 1235 C CA . LYS A 1 156 ? -21.194 -9.141 -17.151 1.00 96.69 156 LYS A CA 1
ATOM 1236 C C . LYS A 1 156 ? -20.150 -8.713 -18.180 1.00 96.69 156 LYS A C 1
ATOM 1238 O O . LYS A 1 156 ? -20.192 -9.201 -19.307 1.00 96.69 156 LYS A O 1
ATOM 1243 N N . VAL A 1 157 ? -19.190 -7.865 -17.811 1.00 96.56 157 VAL A N 1
ATOM 1244 C CA . VAL A 1 157 ? -18.123 -7.417 -18.722 1.00 96.56 157 VAL A CA 1
ATOM 1245 C C . VAL A 1 157 ? -17.313 -8.601 -19.245 1.00 96.56 157 VAL A C 1
ATOM 1247 O O . VAL A 1 157 ? -17.090 -8.689 -20.449 1.00 96.56 157 VAL A O 1
ATOM 1250 N N . VAL A 1 158 ? -16.934 -9.546 -18.384 1.00 96.19 158 VAL A N 1
ATOM 1251 C CA . VAL A 1 158 ? -16.209 -10.757 -18.795 1.00 96.19 158 VAL A CA 1
ATOM 1252 C C . VAL A 1 158 ? -17.026 -11.566 -19.800 1.00 96.19 158 VAL A C 1
ATOM 1254 O O . VAL A 1 158 ? -16.498 -11.931 -20.850 1.00 96.19 158 VAL A O 1
ATOM 1257 N N . THR A 1 159 ? -18.319 -11.787 -19.548 1.00 95.94 159 THR A N 1
ATOM 1258 C CA . THR A 1 159 ? -19.170 -12.517 -20.505 1.00 95.94 159 THR A CA 1
ATOM 1259 C C . THR A 1 159 ? -19.323 -11.774 -21.836 1.00 95.94 159 THR A C 1
ATOM 1261 O O . THR A 1 159 ? -19.315 -12.400 -22.894 1.00 95.94 159 THR A O 1
ATOM 1264 N N . LEU A 1 160 ? -19.411 -10.439 -21.823 1.00 94.75 160 LEU A N 1
ATOM 1265 C CA . LEU A 1 160 ? -19.445 -9.625 -23.042 1.00 94.75 160 LEU A CA 1
ATOM 1266 C C . LEU A 1 160 ? -18.120 -9.694 -23.808 1.00 94.75 160 LEU A C 1
ATOM 1268 O O . LEU A 1 160 ? -18.130 -9.783 -25.035 1.00 94.75 160 LEU A O 1
ATOM 1272 N N . LEU A 1 161 ? -16.985 -9.688 -23.104 1.00 91.06 161 LEU A N 1
ATOM 1273 C CA . LEU A 1 161 ? -15.664 -9.847 -23.708 1.00 91.06 161 LEU A CA 1
ATOM 1274 C C . LEU A 1 161 ? -15.492 -11.235 -24.325 1.00 91.06 161 LEU A C 1
ATOM 1276 O O . LEU A 1 161 ? -15.003 -11.321 -25.447 1.00 91.06 161 LEU A O 1
ATOM 1280 N N . GLN A 1 162 ? -15.939 -12.296 -23.650 1.00 92.50 162 GLN A N 1
ATOM 1281 C CA . GLN A 1 162 ? -15.930 -13.659 -24.192 1.00 92.50 162 GLN A CA 1
ATOM 1282 C C . GLN A 1 162 ? -16.787 -13.764 -25.457 1.00 92.50 162 GLN A C 1
ATOM 1284 O O . GLN A 1 162 ? -16.289 -14.194 -26.493 1.00 92.50 162 GLN A O 1
ATOM 1289 N N . LYS A 1 163 ? -18.026 -13.254 -25.432 1.00 92.81 163 LYS A N 1
ATOM 1290 C CA . LYS A 1 163 ? -18.882 -13.200 -26.630 1.00 92.81 163 LYS A CA 1
ATOM 1291 C C . LYS A 1 163 ? -18.227 -12.418 -27.768 1.00 92.81 163 LYS A C 1
ATOM 1293 O O . LYS A 1 163 ? -18.286 -12.823 -28.926 1.00 92.81 163 LYS A O 1
ATOM 1298 N N . ARG A 1 164 ? -17.575 -11.295 -27.451 1.00 89.12 164 ARG A N 1
ATOM 1299 C CA . ARG A 1 164 ? -16.869 -10.483 -28.448 1.00 89.12 164 ARG A CA 1
ATOM 1300 C C . ARG A 1 164 ? -15.663 -11.220 -29.032 1.00 89.12 164 ARG A C 1
ATOM 1302 O O . ARG A 1 164 ? -15.449 -11.145 -30.241 1.00 89.12 164 ARG A O 1
ATOM 1309 N N . LEU A 1 165 ? -14.908 -11.931 -28.200 1.00 87.62 165 LEU A N 1
ATOM 1310 C CA . LEU A 1 165 ? -13.781 -12.769 -28.607 1.00 87.62 165 LEU A CA 1
ATOM 1311 C C . LEU A 1 165 ? -14.240 -13.866 -29.577 1.00 87.62 165 LEU A C 1
ATOM 1313 O O . LEU A 1 165 ? -13.666 -13.995 -30.656 1.00 87.62 165 LEU A O 1
ATOM 1317 N N . GLU A 1 166 ? -15.316 -14.577 -29.238 1.00 90.38 166 GLU A N 1
ATOM 1318 C CA . GLU A 1 166 ? -15.924 -15.609 -30.088 1.00 90.38 166 GLU A CA 1
ATOM 1319 C C . GLU A 1 166 ? -16.452 -15.037 -31.412 1.00 90.38 166 GLU A C 1
ATOM 1321 O O . GLU A 1 166 ? -16.295 -15.653 -32.463 1.00 90.38 166 GLU A O 1
ATOM 1326 N N . SER A 1 167 ? -17.030 -13.832 -31.390 1.00 91.44 167 SER A N 1
ATOM 1327 C CA . SER A 1 167 ? -17.565 -13.185 -32.596 1.00 91.44 167 SER A CA 1
ATOM 1328 C C . SER A 1 167 ? -16.493 -12.656 -33.560 1.00 91.44 167 SER A C 1
ATOM 1330 O O . SER A 1 167 ? -16.772 -12.457 -34.745 1.00 91.44 167 SER A O 1
ATOM 1332 N N . HIS A 1 168 ? -15.267 -12.406 -33.083 1.00 90.19 168 HIS A N 1
ATOM 1333 C CA . HIS A 1 168 ? -14.215 -11.745 -33.865 1.00 90.19 168 HIS A CA 1
ATOM 1334 C C . HIS A 1 168 ? -12.812 -12.365 -33.687 1.00 90.19 168 HIS A C 1
ATOM 1336 O O . HIS A 1 168 ? -11.856 -11.646 -33.367 1.00 90.19 168 HIS A O 1
ATOM 1342 N N . PRO A 1 169 ? -12.628 -13.669 -33.969 1.00 90.56 169 PRO A N 1
ATOM 1343 C CA . PRO A 1 169 ? -11.343 -14.347 -33.784 1.00 90.56 169 PRO A CA 1
ATOM 1344 C C . PRO A 1 169 ? -10.246 -13.801 -34.711 1.00 90.56 169 PRO A C 1
ATOM 1346 O O . PRO A 1 169 ? -9.105 -13.632 -34.287 1.00 90.56 169 PRO A O 1
ATOM 1349 N N . ALA A 1 170 ? -10.587 -13.439 -35.954 1.00 87.19 170 ALA A N 1
ATOM 1350 C CA . ALA A 1 170 ? -9.621 -12.929 -36.932 1.00 87.19 170 ALA A CA 1
ATOM 1351 C C . ALA A 1 170 ? -8.978 -11.599 -36.496 1.00 87.19 170 ALA A C 1
ATOM 1353 O O . ALA A 1 170 ? -7.762 -11.436 -36.572 1.00 87.19 170 ALA A O 1
ATOM 1354 N N . ARG A 1 171 ? -9.780 -10.666 -35.966 1.00 88.19 171 ARG A N 1
ATOM 1355 C CA . ARG A 1 171 ? -9.280 -9.382 -35.447 1.00 88.19 171 ARG A CA 1
ATOM 1356 C C . ARG A 1 171 ? -8.408 -9.575 -34.204 1.00 88.19 171 ARG A C 1
ATOM 1358 O O . ARG A 1 171 ? -7.455 -8.829 -34.005 1.00 88.19 171 ARG A O 1
ATOM 1365 N N . MET A 1 172 ? -8.727 -10.563 -33.369 1.00 86.38 172 MET A N 1
ATOM 1366 C CA . MET A 1 172 ? -7.923 -10.891 -32.191 1.00 86.38 172 MET A CA 1
ATOM 1367 C C . MET A 1 172 ? -6.578 -11.506 -32.566 1.00 86.38 172 MET A C 1
ATOM 1369 O O . MET A 1 172 ? -5.564 -11.099 -32.006 1.00 86.38 172 MET A O 1
ATOM 1373 N N . ALA A 1 173 ? -6.545 -12.387 -33.568 1.00 87.88 173 ALA A N 1
ATOM 1374 C CA . ALA A 1 173 ? -5.296 -12.896 -34.125 1.00 87.88 173 ALA A CA 1
ATOM 1375 C C . ALA A 1 173 ? -4.438 -11.763 -34.721 1.00 87.88 173 ALA A C 1
ATOM 1377 O O . ALA A 1 173 ? -3.234 -11.712 -34.490 1.00 87.88 173 ALA A O 1
ATOM 1378 N N . GLU A 1 174 ? -5.052 -10.800 -35.419 1.00 91.56 174 GLU A N 1
ATOM 1379 C CA . GLU A 1 174 ? -4.346 -9.623 -35.944 1.00 91.56 174 GLU A CA 1
ATOM 1380 C C . GLU A 1 174 ? -3.751 -8.750 -34.825 1.00 91.56 174 GLU A C 1
ATOM 1382 O O . GLU A 1 174 ? -2.599 -8.325 -34.910 1.00 91.56 174 GLU A O 1
ATOM 1387 N N . LEU A 1 175 ? -4.511 -8.492 -33.756 1.00 87.81 175 LEU A N 1
ATOM 1388 C CA . LEU A 1 175 ? -4.017 -7.750 -32.593 1.00 87.81 175 LEU A CA 1
ATOM 1389 C C . LEU A 1 175 ? -2.898 -8.502 -31.868 1.00 87.81 175 LEU A C 1
ATOM 1391 O O . LEU A 1 175 ? -1.917 -7.883 -31.466 1.00 87.81 175 LEU A O 1
ATOM 1395 N N . GLN A 1 176 ? -3.012 -9.821 -31.735 1.00 89.62 176 GLN A N 1
ATOM 1396 C CA . GLN A 1 176 ? -1.978 -10.651 -31.128 1.00 89.62 176 GLN A CA 1
ATOM 1397 C C . GLN A 1 176 ? -0.690 -10.638 -31.958 1.00 89.62 176 GLN A C 1
ATOM 1399 O O . GLN A 1 176 ? 0.389 -10.447 -31.402 1.00 89.62 176 GLN A O 1
ATOM 1404 N N . ASN A 1 177 ? -0.800 -10.724 -33.285 1.00 92.12 177 ASN A N 1
ATOM 1405 C CA . ASN A 1 177 ? 0.343 -10.569 -34.184 1.00 92.12 177 ASN A CA 1
ATOM 1406 C C . ASN A 1 177 ? 0.968 -9.172 -34.061 1.00 92.12 177 ASN A C 1
ATOM 1408 O O . ASN A 1 177 ? 2.184 -9.058 -33.962 1.00 92.12 177 ASN A O 1
ATOM 1412 N N . LYS A 1 178 ? 0.157 -8.109 -33.956 1.00 93.19 178 LYS A N 1
ATOM 1413 C CA . LYS A 1 178 ? 0.657 -6.746 -33.706 1.00 93.19 178 LYS A CA 1
ATOM 1414 C C . LYS A 1 178 ? 1.401 -6.622 -32.375 1.00 93.19 178 LYS A C 1
ATOM 1416 O O . LYS A 1 178 ? 2.388 -5.896 -32.315 1.00 93.19 178 LYS A O 1
ATOM 1421 N N . ILE A 1 179 ? 0.957 -7.305 -31.320 1.00 91.81 179 ILE A N 1
ATOM 1422 C CA . ILE A 1 179 ? 1.668 -7.329 -30.031 1.00 91.81 179 ILE A CA 1
ATOM 1423 C C . ILE A 1 179 ? 3.035 -8.002 -30.197 1.00 91.81 179 ILE A C 1
ATOM 1425 O O . ILE A 1 179 ? 4.046 -7.425 -29.805 1.00 91.81 179 ILE A O 1
ATOM 1429 N N . ILE A 1 180 ? 3.079 -9.164 -30.852 1.00 92.88 180 ILE A N 1
ATOM 1430 C CA . ILE A 1 180 ? 4.329 -9.888 -31.129 1.00 92.88 180 ILE A CA 1
ATOM 1431 C C . ILE A 1 180 ? 5.284 -9.024 -31.975 1.00 92.88 180 ILE A C 1
ATOM 1433 O O . ILE A 1 180 ? 6.473 -8.913 -31.669 1.00 92.88 180 ILE A O 1
ATOM 1437 N N . ASP A 1 181 ? 4.771 -8.340 -32.999 1.00 92.81 181 ASP A N 1
ATOM 1438 C CA . ASP A 1 181 ? 5.548 -7.418 -33.835 1.00 92.81 181 ASP A CA 1
ATOM 1439 C C . ASP A 1 181 ? 6.089 -6.219 -33.040 1.00 92.81 181 ASP A C 1
ATOM 1441 O O . ASP A 1 181 ? 7.209 -5.755 -33.270 1.00 92.81 181 ASP A O 1
ATOM 1445 N N . LEU A 1 182 ? 5.318 -5.693 -32.087 1.00 91.19 182 LEU A N 1
ATOM 1446 C CA . LEU A 1 182 ? 5.769 -4.605 -31.221 1.00 91.19 182 LEU A CA 1
ATOM 1447 C C . LEU A 1 182 ? 6.862 -5.068 -30.251 1.00 91.19 182 LEU A C 1
ATOM 1449 O O . LEU A 1 182 ? 7.847 -4.349 -30.067 1.00 91.19 182 LEU A O 1
ATOM 1453 N N . ASP A 1 183 ? 6.742 -6.268 -29.689 1.00 91.19 183 ASP A N 1
ATOM 1454 C CA . ASP A 1 183 ? 7.759 -6.841 -28.804 1.00 91.19 183 ASP A CA 1
ATOM 1455 C C . ASP A 1 183 ? 9.067 -7.136 -29.549 1.00 91.19 183 ASP A C 1
ATOM 1457 O O . ASP A 1 183 ? 10.154 -6.800 -29.069 1.00 91.19 183 ASP A O 1
ATOM 1461 N N . THR A 1 184 ? 8.990 -7.676 -30.768 1.00 91.38 184 THR A N 1
ATOM 1462 C CA . THR A 1 184 ? 10.183 -7.889 -31.604 1.00 91.38 184 THR A CA 1
ATOM 1463 C C . THR A 1 184 ? 10.853 -6.566 -31.977 1.00 91.38 184 THR A C 1
ATOM 1465 O O . THR A 1 184 ? 12.074 -6.437 -31.852 1.00 91.38 184 THR A O 1
ATOM 1468 N N . ARG A 1 185 ? 10.084 -5.529 -32.343 1.00 90.62 185 ARG A N 1
ATOM 1469 C CA . ARG A 1 185 ? 10.619 -4.176 -32.587 1.00 90.62 185 ARG A CA 1
ATOM 1470 C C . ARG A 1 185 ? 11.280 -3.583 -31.349 1.00 90.62 185 ARG A C 1
ATOM 1472 O O . ARG A 1 185 ? 12.362 -3.008 -31.461 1.00 90.62 185 ARG A O 1
ATOM 1479 N N . LYS A 1 186 ? 10.673 -3.739 -30.172 1.00 92.94 186 LYS A N 1
ATOM 1480 C CA . LYS A 1 186 ? 11.235 -3.272 -28.898 1.00 92.94 186 LYS A CA 1
ATOM 1481 C C . LYS A 1 186 ? 12.583 -3.935 -28.603 1.00 92.94 186 LYS A C 1
ATOM 1483 O O . LYS A 1 186 ? 13.529 -3.242 -28.229 1.00 92.94 186 LYS A O 1
ATOM 1488 N N . ASN A 1 187 ? 12.692 -5.242 -28.831 1.00 89.12 187 ASN A N 1
ATOM 1489 C CA . ASN A 1 187 ? 13.938 -5.992 -28.654 1.00 89.12 187 ASN A CA 1
ATOM 1490 C C . ASN A 1 187 ? 15.011 -5.588 -29.681 1.00 89.12 187 ASN A C 1
ATOM 1492 O O . ASN A 1 187 ? 16.183 -5.421 -29.341 1.00 89.12 187 ASN A O 1
ATOM 1496 N N . ASN A 1 188 ? 14.619 -5.334 -30.930 1.00 90.56 188 ASN A N 1
ATOM 1497 C CA . ASN A 1 188 ? 15.542 -4.822 -31.943 1.00 90.56 188 ASN A CA 1
ATOM 1498 C C . ASN A 1 188 ? 16.063 -3.425 -31.572 1.00 90.56 188 ASN A C 1
ATOM 1500 O O . ASN A 1 188 ? 17.268 -3.183 -31.633 1.00 90.56 188 ASN A O 1
ATOM 1504 N N . LEU A 1 189 ? 15.194 -2.526 -31.104 1.00 90.94 189 LEU A N 1
ATOM 1505 C CA . LEU A 1 189 ? 15.591 -1.188 -30.657 1.00 90.94 189 LEU A CA 1
ATOM 1506 C C . LEU A 1 189 ? 16.513 -1.224 -29.434 1.00 90.94 189 LEU A C 1
ATOM 1508 O O . LEU A 1 189 ? 17.464 -0.444 -29.371 1.00 90.94 189 LEU A O 1
ATOM 1512 N N . SER A 1 190 ? 16.276 -2.122 -28.475 1.00 91.12 190 SER A N 1
ATOM 1513 C CA . SER A 1 190 ? 17.154 -2.255 -27.308 1.00 91.12 190 SER A CA 1
ATOM 1514 C C . SER A 1 190 ? 18.550 -2.746 -27.707 1.00 91.12 190 SER A C 1
ATOM 1516 O O . SER A 1 190 ? 19.544 -2.178 -27.250 1.00 91.12 190 SER A O 1
ATOM 1518 N N . SER A 1 191 ? 18.641 -3.711 -28.630 1.00 91.00 191 SER A N 1
ATOM 1519 C CA . SER A 1 191 ? 19.925 -4.180 -29.170 1.00 91.00 191 SER A CA 1
ATOM 1520 C C . SER A 1 191 ? 20.661 -3.101 -29.975 1.00 91.00 191 SER A C 1
ATOM 1522 O O . SER A 1 191 ? 21.869 -2.930 -29.814 1.00 91.00 191 SER A O 1
ATOM 1524 N N . LEU A 1 192 ? 19.948 -2.309 -30.786 1.00 93.31 192 LEU A N 1
ATOM 1525 C CA . LEU A 1 192 ? 20.536 -1.197 -31.534 1.00 93.31 192 LEU A CA 1
ATOM 1526 C C . LEU A 1 192 ? 21.054 -0.111 -30.585 1.00 93.31 192 LEU A C 1
ATOM 1528 O O . LEU A 1 192 ? 22.156 0.401 -30.770 1.00 93.31 192 LEU A O 1
ATOM 1532 N N . ARG A 1 193 ? 20.300 0.196 -29.524 1.00 91.44 193 ARG A N 1
ATOM 1533 C CA . ARG A 1 193 ? 20.724 1.135 -28.481 1.00 91.44 193 ARG A CA 1
ATOM 1534 C C . ARG A 1 193 ? 21.971 0.642 -27.747 1.00 91.44 193 ARG A C 1
ATOM 1536 O O . ARG A 1 193 ? 22.842 1.453 -27.439 1.00 91.44 193 ARG A O 1
ATOM 1543 N N . ALA A 1 194 ? 22.080 -0.662 -27.489 1.00 90.94 194 ALA A N 1
ATOM 1544 C CA . ALA A 1 194 ? 23.277 -1.256 -26.901 1.00 90.94 194 ALA A CA 1
ATOM 1545 C C . ALA A 1 194 ? 24.495 -1.100 -27.827 1.00 90.94 194 ALA A C 1
ATOM 1547 O O . ALA A 1 194 ? 25.521 -0.590 -27.383 1.00 90.94 194 ALA A O 1
ATOM 1548 N N . LYS A 1 195 ? 24.352 -1.418 -29.123 1.00 92.88 195 LYS A N 1
ATOM 1549 C CA . LYS A 1 195 ? 25.412 -1.221 -30.131 1.00 92.88 195 LYS A CA 1
ATOM 1550 C C . LYS A 1 195 ? 25.828 0.245 -30.265 1.00 92.88 195 LYS A C 1
ATOM 1552 O O . LYS A 1 195 ? 27.016 0.545 -30.314 1.00 92.88 195 LYS A O 1
ATOM 1557 N N . ALA A 1 196 ? 24.871 1.173 -30.275 1.00 91.50 196 ALA A N 1
ATOM 1558 C CA . ALA A 1 196 ? 25.161 2.605 -30.319 1.00 91.50 196 ALA A CA 1
ATOM 1559 C C . ALA A 1 196 ? 25.919 3.072 -29.066 1.00 91.50 196 ALA A C 1
ATOM 1561 O O . ALA A 1 196 ? 26.866 3.850 -29.167 1.00 91.50 196 ALA A O 1
ATOM 1562 N N . ARG A 1 197 ? 25.548 2.564 -27.883 1.00 93.19 197 ARG A N 1
ATOM 1563 C CA . ARG A 1 197 ? 26.246 2.861 -26.625 1.00 93.19 197 ARG A CA 1
ATOM 1564 C C . ARG A 1 197 ? 27.667 2.303 -26.615 1.00 93.19 197 ARG A C 1
ATOM 1566 O O . ARG A 1 197 ? 28.572 2.990 -26.154 1.00 93.19 197 ARG A O 1
ATOM 1573 N N . GLU A 1 198 ? 27.867 1.096 -27.133 1.00 93.62 198 GLU A N 1
ATOM 1574 C CA . GLU A 1 198 ? 29.193 0.495 -27.287 1.00 93.62 198 GLU A CA 1
ATOM 1575 C C . GLU A 1 198 ? 30.056 1.296 -28.268 1.00 93.62 198 GLU A C 1
ATOM 1577 O O . GLU A 1 198 ? 31.174 1.677 -27.929 1.00 93.62 198 GLU A O 1
ATOM 1582 N N . SER A 1 199 ? 29.515 1.648 -29.438 1.00 92.06 199 SER A N 1
ATOM 1583 C CA . SER A 1 199 ? 30.206 2.482 -30.427 1.00 92.06 199 SER A CA 1
ATOM 1584 C C . SER A 1 199 ? 30.556 3.864 -29.874 1.00 92.06 199 SER A C 1
ATOM 1586 O O . SER A 1 199 ? 31.664 4.341 -30.093 1.00 92.06 199 SER A O 1
ATOM 1588 N N . SER A 1 200 ? 29.647 4.501 -29.131 1.00 91.44 200 SER A N 1
ATOM 1589 C CA . SER A 1 200 ? 29.904 5.781 -28.461 1.00 91.44 200 SER A CA 1
ATOM 1590 C C . SER A 1 200 ? 30.969 5.644 -27.368 1.00 91.44 200 SER A C 1
ATOM 1592 O O . SER A 1 200 ? 31.855 6.489 -27.267 1.00 91.44 200 SER A O 1
ATOM 1594 N N . GLY A 1 201 ? 30.947 4.552 -26.597 1.00 92.25 201 GLY A N 1
ATOM 1595 C CA . GLY A 1 201 ? 31.990 4.243 -25.619 1.00 92.25 201 GLY A CA 1
ATOM 1596 C C . GLY A 1 201 ? 33.360 4.026 -26.265 1.00 92.25 201 GLY A C 1
ATOM 1597 O O . GLY A 1 201 ? 34.362 4.516 -25.750 1.00 92.25 201 GLY A O 1
ATOM 1598 N N . ASN A 1 202 ? 33.414 3.342 -27.409 1.00 92.12 202 ASN A N 1
ATOM 1599 C CA . ASN A 1 202 ? 34.646 3.144 -28.171 1.00 92.12 202 ASN A CA 1
ATOM 1600 C C . ASN A 1 202 ? 35.152 4.456 -28.783 1.00 92.12 202 ASN A C 1
ATOM 1602 O O . ASN A 1 202 ? 36.341 4.743 -28.671 1.00 92.12 202 ASN A O 1
ATOM 1606 N N . ALA A 1 203 ? 34.265 5.280 -29.348 1.00 87.25 203 ALA A N 1
ATOM 1607 C CA . ALA A 1 203 ? 34.616 6.606 -29.855 1.00 87.25 203 ALA A CA 1
ATOM 1608 C C . ALA A 1 203 ? 35.208 7.489 -28.747 1.00 87.25 203 ALA A C 1
ATOM 1610 O O . ALA A 1 203 ? 36.274 8.067 -28.937 1.00 87.25 203 ALA A O 1
ATOM 1611 N N . LYS A 1 204 ? 34.590 7.496 -27.558 1.00 89.44 204 LYS A N 1
ATOM 1612 C CA . LYS A 1 204 ? 35.101 8.233 -26.398 1.00 89.44 204 LYS A CA 1
ATOM 1613 C C . LYS A 1 204 ? 36.481 7.742 -25.949 1.00 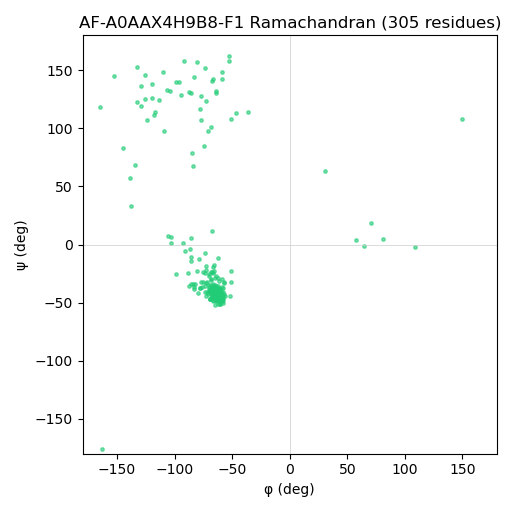89.44 204 LYS A C 1
ATOM 1615 O O . LYS A 1 204 ? 37.357 8.550 -25.680 1.00 89.44 204 LYS A O 1
ATOM 1620 N N . LYS A 1 205 ? 36.719 6.424 -25.916 1.00 92.25 205 LYS A N 1
ATOM 1621 C CA . LYS A 1 205 ? 38.052 5.875 -25.596 1.00 92.25 205 LYS A CA 1
ATOM 1622 C C . LYS A 1 205 ? 39.120 6.335 -26.590 1.00 92.25 205 LYS A C 1
ATOM 1624 O O . LYS A 1 205 ? 40.240 6.630 -26.185 1.00 92.25 205 LYS A O 1
ATOM 1629 N N . VAL A 1 206 ? 38.791 6.363 -27.882 1.00 89.62 206 VAL A N 1
ATOM 1630 C CA . VAL A 1 206 ? 39.708 6.844 -28.926 1.00 89.62 206 VAL A CA 1
ATOM 1631 C C . VAL A 1 206 ? 39.963 8.342 -28.765 1.00 89.62 206 VAL A C 1
ATOM 1633 O O . VAL A 1 206 ? 41.113 8.762 -28.840 1.00 89.62 206 VAL A O 1
ATOM 1636 N N . GLU A 1 207 ? 38.926 9.130 -28.486 1.00 85.19 207 GLU A N 1
ATOM 1637 C CA . GLU A 1 207 ? 39.042 10.562 -28.191 1.00 85.19 207 GLU A CA 1
ATOM 1638 C C . GLU A 1 207 ? 39.95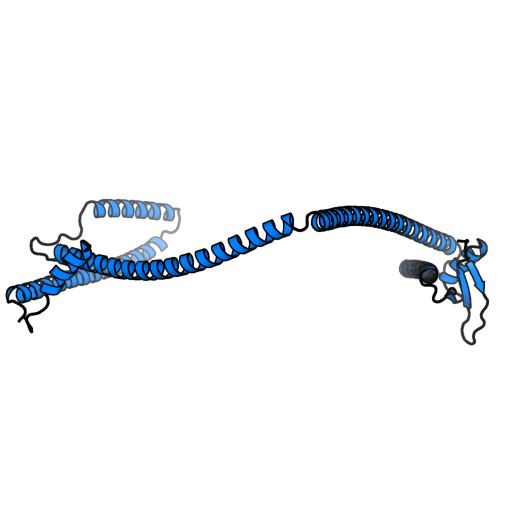9 10.824 -26.985 1.00 85.19 207 GLU A C 1
ATOM 1640 O O . GLU A 1 207 ? 40.894 11.618 -27.089 1.00 85.19 207 GLU A O 1
ATOM 1645 N N . ASP A 1 208 ? 39.765 10.101 -25.879 1.00 87.50 208 ASP A N 1
ATOM 1646 C CA . ASP A 1 208 ? 40.592 10.222 -24.674 1.00 87.50 208 ASP A CA 1
ATOM 1647 C C . ASP A 1 208 ? 42.066 9.878 -24.968 1.00 87.50 208 ASP A C 1
ATOM 1649 O O . ASP A 1 208 ? 42.979 10.598 -24.553 1.00 87.50 208 ASP A O 1
ATOM 1653 N N . LEU A 1 209 ? 42.325 8.806 -25.732 1.00 90.06 209 LEU A N 1
ATOM 1654 C CA . LEU A 1 209 ? 43.681 8.431 -26.152 1.00 90.06 209 LEU A CA 1
ATOM 1655 C C . LEU A 1 209 ? 44.318 9.495 -27.052 1.00 90.06 209 LEU A C 1
ATOM 1657 O O . LEU A 1 209 ? 45.484 9.848 -26.858 1.00 90.06 209 LEU A O 1
ATOM 1661 N N . LEU A 1 210 ? 43.564 10.026 -28.018 1.00 85.25 210 LEU A N 1
ATOM 1662 C CA . LEU A 1 210 ? 44.022 11.103 -28.895 1.00 85.25 210 LEU A CA 1
ATOM 1663 C C . LEU A 1 210 ? 44.354 12.363 -28.097 1.00 85.25 210 LEU A C 1
ATOM 1665 O O . LEU A 1 210 ? 45.392 12.972 -28.344 1.00 85.25 210 LEU A O 1
ATOM 1669 N N . TYR A 1 211 ? 43.533 12.719 -27.109 1.00 85.00 211 TYR A N 1
ATOM 1670 C CA . TYR A 1 211 ? 43.785 13.859 -26.234 1.00 85.00 211 TYR A CA 1
ATOM 1671 C C . TYR A 1 211 ? 45.085 13.692 -25.437 1.00 85.00 211 TYR A C 1
ATOM 1673 O O . TYR A 1 211 ? 45.929 14.591 -25.438 1.00 85.00 211 TYR A O 1
ATOM 1681 N N . VAL A 1 212 ? 45.301 12.521 -24.825 1.00 87.00 212 VAL A N 1
ATOM 1682 C CA . VAL A 1 212 ? 46.543 12.212 -24.094 1.00 87.00 212 VAL A CA 1
ATOM 1683 C C . VAL A 1 212 ? 47.760 12.277 -25.021 1.00 87.00 212 VAL A C 1
ATOM 1685 O O . VAL A 1 212 ? 48.795 12.846 -24.658 1.00 87.00 212 VAL A O 1
ATOM 1688 N N . HIS A 1 213 ? 47.655 11.725 -26.232 1.00 85.56 213 HIS A N 1
ATOM 1689 C CA . HIS A 1 213 ? 48.732 11.779 -27.217 1.00 85.56 213 HIS A CA 1
ATOM 1690 C C . HIS A 1 213 ? 49.019 13.205 -27.692 1.00 85.56 213 HIS A C 1
ATOM 1692 O O . HIS A 1 213 ? 50.187 13.598 -27.719 1.00 85.56 213 HIS A O 1
A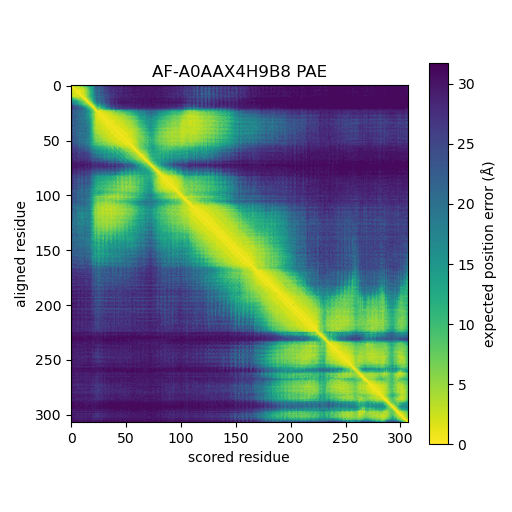TOM 1698 N N . ALA A 1 214 ? 47.988 13.991 -28.006 1.00 81.69 214 ALA A N 1
ATOM 1699 C CA . ALA A 1 214 ? 48.121 15.386 -28.407 1.00 81.69 214 ALA A CA 1
ATOM 1700 C C . ALA A 1 214 ? 48.791 16.212 -27.303 1.00 81.69 214 ALA A C 1
ATOM 1702 O O . ALA A 1 214 ? 49.769 16.907 -27.565 1.00 81.69 214 ALA A O 1
ATOM 1703 N N . GLN A 1 215 ? 48.350 16.066 -26.052 1.00 82.81 215 GLN A N 1
ATOM 1704 C CA . GLN A 1 215 ? 48.962 16.748 -24.913 1.00 82.81 215 GLN A CA 1
ATOM 1705 C C . GLN A 1 215 ? 50.439 16.361 -24.752 1.00 82.81 215 GLN A C 1
ATOM 1707 O O . GLN A 1 215 ? 51.290 17.233 -24.586 1.00 82.81 215 GLN A O 1
ATOM 1712 N N . ARG A 1 216 ? 50.777 15.069 -24.868 1.00 83.12 216 ARG A N 1
ATOM 1713 C CA . ARG A 1 216 ? 52.172 14.602 -24.815 1.00 83.12 216 ARG A CA 1
ATOM 1714 C C . ARG A 1 216 ? 53.023 15.185 -25.945 1.00 83.12 216 ARG A C 1
ATOM 1716 O O . ARG A 1 216 ? 54.183 15.510 -25.707 1.00 83.12 216 ARG A O 1
ATOM 1723 N N . LEU A 1 217 ? 52.481 15.289 -27.158 1.00 81.25 217 LEU A N 1
ATOM 1724 C CA . LEU A 1 217 ? 53.177 15.885 -28.301 1.00 81.25 217 LEU A CA 1
ATOM 1725 C C . LEU A 1 217 ? 53.396 17.385 -28.104 1.00 81.25 217 LEU A C 1
ATOM 1727 O O . LEU A 1 217 ? 54.516 17.840 -28.298 1.00 81.25 217 LEU A O 1
ATOM 1731 N N . ILE A 1 218 ? 52.383 18.126 -27.647 1.00 80.06 218 ILE A N 1
ATOM 1732 C CA . ILE A 1 218 ? 52.504 19.559 -27.334 1.00 80.06 218 ILE A CA 1
ATOM 1733 C C . ILE A 1 218 ? 53.581 19.785 -26.269 1.00 80.06 218 ILE A C 1
ATOM 1735 O O . ILE A 1 218 ? 54.422 20.663 -26.438 1.00 80.06 218 ILE A O 1
ATOM 1739 N N . VAL A 1 219 ? 53.582 18.985 -25.197 1.00 80.88 219 VAL A N 1
ATOM 1740 C CA . VAL A 1 219 ? 54.589 19.072 -24.125 1.00 80.88 219 VAL A CA 1
ATOM 1741 C C . VAL A 1 219 ? 55.991 18.800 -24.669 1.00 80.88 219 VAL A C 1
ATOM 1743 O O . VAL A 1 219 ? 56.911 19.553 -24.369 1.00 80.88 219 VAL A O 1
ATOM 1746 N N . LYS A 1 220 ? 56.164 17.756 -25.494 1.00 80.56 220 LYS A N 1
ATOM 1747 C CA . LYS A 1 220 ? 57.454 17.460 -26.137 1.00 80.56 220 LYS A CA 1
ATOM 1748 C C . LYS A 1 220 ? 57.902 18.577 -27.076 1.00 80.56 220 LYS A C 1
ATOM 1750 O O . LYS A 1 220 ? 59.079 18.906 -27.075 1.00 80.56 220 LYS A O 1
ATOM 1755 N N . LEU A 1 221 ? 56.982 19.141 -27.857 1.00 77.88 221 LEU A N 1
ATOM 1756 C CA . LEU A 1 221 ? 57.270 20.234 -28.778 1.00 77.88 221 LEU A CA 1
ATOM 1757 C C . LEU A 1 221 ? 57.790 21.455 -28.022 1.00 77.88 221 LEU A C 1
ATOM 1759 O O . LEU A 1 221 ? 58.856 21.957 -28.353 1.00 77.88 221 LEU A O 1
ATOM 1763 N N . HIS A 1 222 ? 57.074 21.891 -26.985 1.00 73.88 222 HIS A N 1
ATOM 1764 C CA . HIS A 1 222 ? 57.502 23.034 -26.182 1.00 73.88 222 HIS A CA 1
ATOM 1765 C C . HIS A 1 222 ? 58.835 22.741 -25.484 1.00 73.88 222 HIS A C 1
ATOM 1767 O O . HIS A 1 222 ? 59.753 23.532 -25.620 1.00 73.88 222 HIS A O 1
ATOM 1773 N N . ALA A 1 223 ? 59.017 21.551 -24.899 1.00 73.00 223 ALA A N 1
ATOM 1774 C CA . ALA A 1 223 ? 60.291 21.166 -24.286 1.00 73.00 223 ALA A CA 1
ATOM 1775 C C . ALA A 1 223 ? 61.482 21.123 -25.272 1.00 73.00 223 ALA A C 1
ATOM 1777 O O . ALA A 1 223 ? 62.614 21.364 -24.863 1.00 73.00 223 ALA A O 1
ATOM 1778 N N . MET A 1 224 ? 61.255 20.800 -26.553 1.00 71.75 224 MET A N 1
ATOM 1779 C CA . MET A 1 224 ? 62.299 20.831 -27.590 1.00 71.75 224 MET A CA 1
ATOM 1780 C C . MET A 1 224 ? 62.594 22.255 -28.079 1.00 71.75 224 MET A C 1
ATOM 1782 O O . MET A 1 224 ? 63.755 22.571 -28.312 1.00 71.75 224 MET A O 1
ATOM 1786 N N . MET A 1 225 ? 61.574 23.110 -28.206 1.00 68.69 225 MET A N 1
ATOM 1787 C CA . MET A 1 225 ? 61.742 24.521 -28.588 1.00 68.69 225 MET A CA 1
ATOM 1788 C C . MET A 1 225 ? 62.364 25.364 -27.462 1.00 68.69 225 MET A C 1
ATOM 1790 O O . MET A 1 225 ? 63.140 26.278 -27.730 1.00 68.69 225 MET A O 1
ATOM 1794 N N . ASP A 1 226 ? 62.082 25.028 -26.202 1.00 58.78 226 ASP A N 1
ATOM 1795 C CA . ASP A 1 226 ? 62.652 25.685 -25.018 1.00 58.78 226 ASP A CA 1
ATOM 1796 C C . ASP A 1 226 ? 64.167 25.435 -24.882 1.00 58.78 226 ASP A C 1
ATOM 1798 O O . ASP A 1 226 ? 64.867 26.206 -24.226 1.00 58.78 226 ASP A O 1
ATOM 1802 N N . TRP A 1 227 ? 64.711 24.399 -25.536 1.00 55.81 227 TRP A N 1
ATOM 1803 C CA . TRP A 1 227 ? 66.162 24.179 -25.599 1.00 55.81 227 TRP A CA 1
ATOM 1804 C C . TRP A 1 227 ? 66.881 25.185 -26.518 1.00 55.81 227 TRP A C 1
ATOM 1806 O O . TRP A 1 227 ? 68.086 25.378 -26.370 1.00 55.81 227 TRP A O 1
ATOM 1816 N N . GLU A 1 228 ? 66.156 25.859 -27.420 1.00 54.44 228 GLU A N 1
ATOM 1817 C CA . GLU A 1 228 ? 66.700 26.877 -28.332 1.00 54.44 228 GLU A CA 1
ATOM 1818 C C . GLU A 1 228 ? 66.477 28.323 -27.852 1.00 54.44 228 GLU A C 1
ATOM 1820 O O . GLU A 1 228 ? 67.272 29.196 -28.197 1.00 54.44 228 GLU A O 1
ATOM 1825 N N . ASN A 1 229 ? 65.455 28.600 -27.029 1.00 56.97 229 ASN A N 1
ATOM 1826 C CA . ASN A 1 229 ? 65.098 29.962 -26.607 1.00 56.97 229 ASN A CA 1
ATOM 1827 C C . ASN A 1 229 ? 65.085 30.120 -25.075 1.00 56.97 229 ASN A C 1
ATOM 1829 O O . ASN A 1 229 ? 64.146 29.723 -24.394 1.00 56.97 229 ASN A O 1
ATOM 1833 N N . THR A 1 230 ? 66.084 30.809 -24.517 1.00 53.19 230 THR A N 1
ATOM 1834 C CA . THR A 1 230 ? 66.238 31.104 -23.073 1.00 53.19 230 THR A CA 1
ATOM 1835 C C . THR A 1 230 ? 65.187 32.060 -22.470 1.00 53.19 230 THR A C 1
ATOM 1837 O O . THR A 1 230 ? 65.380 32.547 -21.359 1.00 53.19 230 THR A O 1
ATOM 1840 N N . SER A 1 231 ? 64.094 32.390 -23.169 1.00 51.84 231 SER A N 1
ATOM 1841 C CA . SER A 1 231 ? 63.154 33.456 -22.771 1.00 51.84 231 SER A CA 1
ATOM 1842 C C . SER A 1 231 ? 61.835 32.991 -22.137 1.00 51.84 231 SER A C 1
ATOM 1844 O O . SER A 1 231 ? 60.993 33.832 -21.830 1.00 51.84 231 SER A O 1
ATOM 1846 N N . VAL A 1 232 ? 61.651 31.695 -21.861 1.00 53.41 232 VAL A N 1
ATOM 1847 C CA . VAL A 1 232 ? 60.477 31.184 -21.120 1.00 53.41 232 VAL A CA 1
ATOM 1848 C C . VAL A 1 232 ? 60.922 30.181 -20.045 1.00 53.41 232 VAL A C 1
ATOM 1850 O O . VAL A 1 232 ? 60.686 28.985 -20.143 1.00 53.41 232 VAL A O 1
ATOM 1853 N N . ALA A 1 233 ? 61.618 30.665 -19.012 1.00 56.47 233 ALA A N 1
ATOM 1854 C CA . ALA A 1 233 ? 62.169 29.829 -17.935 1.00 56.47 233 ALA A CA 1
ATOM 1855 C C . ALA A 1 233 ? 61.194 29.554 -16.763 1.00 56.47 233 ALA A C 1
ATOM 1857 O O . ALA A 1 233 ? 61.534 28.795 -15.855 1.00 56.47 233 ALA A O 1
ATOM 1858 N N . ASP A 1 234 ? 59.989 30.139 -16.768 1.00 68.75 234 ASP A N 1
ATOM 1859 C CA . ASP A 1 234 ? 59.022 30.003 -15.670 1.00 68.75 234 ASP A CA 1
ATOM 1860 C C . ASP A 1 234 ? 58.017 28.861 -15.911 1.00 68.75 234 ASP A C 1
ATOM 1862 O O . ASP A 1 234 ? 57.309 28.808 -16.917 1.00 68.75 234 ASP A O 1
ATOM 1866 N N . GLU A 1 235 ? 57.862 27.966 -14.932 1.00 68.75 235 GLU A N 1
ATOM 1867 C CA . GLU A 1 235 ? 56.931 26.826 -15.008 1.00 68.75 235 GLU A CA 1
ATOM 1868 C C . GLU A 1 235 ? 55.466 27.266 -15.231 1.00 68.75 235 GLU A C 1
ATOM 1870 O O . GLU A 1 235 ? 54.669 26.566 -15.865 1.00 68.75 235 GLU A O 1
ATOM 1875 N N . SER A 1 236 ? 55.099 28.454 -14.743 1.00 74.31 236 SER A N 1
ATOM 1876 C CA . SER A 1 236 ? 53.760 29.033 -14.896 1.00 74.31 236 SER A CA 1
ATOM 1877 C C . SER A 1 236 ? 53.459 29.463 -16.338 1.00 74.31 236 SER A C 1
ATOM 1879 O O . SER A 1 236 ? 52.344 29.247 -16.826 1.00 74.31 236 SER A O 1
ATOM 1881 N N . THR A 1 237 ? 54.441 30.015 -17.056 1.00 71.75 237 THR A N 1
ATOM 1882 C CA . THR A 1 237 ? 54.293 30.437 -18.457 1.00 71.75 237 THR A CA 1
ATOM 1883 C C . THR A 1 237 ? 54.316 29.230 -19.394 1.00 71.75 237 THR A C 1
ATOM 1885 O O . THR A 1 237 ? 53.480 29.155 -20.296 1.00 71.75 237 THR A O 1
ATOM 1888 N N . PHE A 1 238 ? 55.133 28.211 -19.101 1.00 70.56 238 PHE A N 1
ATOM 1889 C CA . PHE A 1 238 ? 55.122 26.919 -19.799 1.00 70.56 238 PHE A CA 1
ATOM 1890 C C . PHE A 1 238 ? 53.757 26.214 -19.715 1.00 70.56 238 PHE A C 1
ATOM 1892 O O . PHE A 1 238 ? 53.173 25.832 -20.734 1.00 70.56 238 PHE A O 1
ATOM 1899 N N . ARG A 1 239 ? 53.176 26.111 -18.508 1.00 75.56 239 ARG A N 1
ATOM 1900 C CA . ARG A 1 239 ? 51.824 25.550 -18.313 1.00 75.56 239 ARG A CA 1
ATOM 1901 C C . ARG A 1 239 ? 50.760 26.346 -19.072 1.00 75.56 239 ARG A C 1
ATOM 1903 O O . ARG A 1 239 ? 49.870 25.751 -19.679 1.00 75.56 239 ARG A O 1
ATOM 1910 N N . THR A 1 240 ? 50.869 27.674 -19.078 1.00 79.12 240 THR A N 1
ATOM 1911 C CA . THR A 1 240 ? 49.938 28.555 -19.801 1.00 79.12 240 THR A CA 1
ATOM 1912 C C . THR A 1 240 ? 50.041 28.361 -21.318 1.00 79.12 240 THR A C 1
ATOM 1914 O O . THR A 1 240 ? 49.016 28.297 -21.996 1.00 79.12 240 THR A O 1
ATOM 1917 N N . ASN A 1 241 ? 51.250 28.181 -21.855 1.00 76.00 241 ASN A N 1
ATOM 1918 C CA . ASN A 1 241 ? 51.486 27.943 -23.281 1.00 76.00 241 ASN A CA 1
ATOM 1919 C C . ASN A 1 241 ? 50.990 26.566 -23.749 1.00 76.00 241 ASN A C 1
ATOM 1921 O O . ASN A 1 241 ? 50.370 26.469 -24.812 1.00 76.00 241 ASN A O 1
ATOM 1925 N N . ILE A 1 242 ? 51.171 25.518 -22.936 1.00 78.62 242 ILE A N 1
ATOM 1926 C CA . ILE A 1 242 ? 50.604 24.187 -23.207 1.00 78.62 242 ILE A CA 1
ATOM 1927 C C . ILE A 1 242 ? 49.077 24.238 -23.218 1.00 78.62 242 ILE A C 1
ATOM 1929 O O . ILE A 1 242 ? 48.450 23.654 -24.102 1.00 78.62 242 ILE A O 1
ATOM 1933 N N . LEU A 1 243 ? 48.470 24.934 -22.250 1.00 80.38 243 LEU A N 1
ATOM 1934 C CA . LEU A 1 243 ? 47.017 25.082 -22.183 1.00 80.38 243 LEU A CA 1
ATOM 1935 C C . LEU A 1 243 ? 46.480 25.816 -23.414 1.00 80.38 243 LEU A C 1
ATOM 1937 O O . LEU A 1 243 ? 45.547 25.309 -24.029 1.00 80.38 243 LEU A O 1
ATOM 1941 N N . ARG A 1 244 ? 47.109 26.928 -23.822 1.00 80.88 244 ARG A N 1
ATOM 1942 C CA . ARG A 1 244 ? 46.736 27.692 -25.029 1.00 80.88 244 ARG A CA 1
ATOM 1943 C C . ARG A 1 244 ? 46.846 26.859 -26.309 1.00 80.88 244 ARG A C 1
ATOM 1945 O O . ARG A 1 244 ? 45.889 26.753 -27.071 1.00 80.88 244 ARG A O 1
ATOM 1952 N N . SER A 1 245 ? 47.952 26.136 -26.471 1.00 79.75 245 SER A N 1
ATOM 1953 C CA . SER A 1 245 ? 48.156 25.215 -27.597 1.00 79.75 245 SER A CA 1
ATOM 1954 C C . SER A 1 245 ? 47.149 24.057 -27.607 1.00 79.75 245 SER A C 1
ATOM 1956 O O . SER A 1 245 ? 46.653 23.657 -28.660 1.00 79.75 245 SER A O 1
ATOM 1958 N N . SER A 1 246 ? 46.792 23.521 -26.433 1.00 81.88 246 SER A N 1
ATOM 1959 C CA . SER A 1 246 ? 45.758 22.488 -26.327 1.00 81.88 246 SER A CA 1
ATOM 1960 C C . SER A 1 246 ? 44.363 23.034 -26.620 1.00 81.88 246 SER A C 1
ATOM 1962 O O . SER A 1 246 ? 43.559 22.305 -27.203 1.00 81.88 246 SER A O 1
ATOM 1964 N N . THR A 1 247 ? 44.050 24.268 -26.217 1.00 83.25 247 THR A N 1
ATOM 1965 C CA . THR A 1 247 ? 42.766 24.901 -26.539 1.00 83.25 247 THR A CA 1
ATOM 1966 C C . THR A 1 247 ? 42.664 25.212 -28.023 1.00 83.25 247 THR A C 1
ATOM 1968 O O . THR A 1 247 ? 41.614 24.959 -28.598 1.00 83.25 247 THR A O 1
ATOM 1971 N N . PHE A 1 248 ? 43.760 25.632 -28.657 1.00 81.75 248 PHE A N 1
ATOM 1972 C CA . PHE A 1 248 ? 43.846 25.847 -30.100 1.00 81.75 248 PHE A CA 1
ATOM 1973 C C . PHE A 1 248 ? 43.589 24.563 -30.911 1.00 81.75 248 PHE A C 1
ATOM 1975 O O . PHE A 1 248 ? 42.811 24.566 -31.862 1.00 81.75 248 PHE A O 1
ATOM 1982 N N . LEU A 1 249 ? 44.155 23.417 -30.507 1.00 80.56 249 LEU A N 1
ATOM 1983 C CA . LEU A 1 249 ? 43.814 22.139 -31.151 1.00 80.56 249 LEU A CA 1
ATOM 1984 C C . LEU A 1 249 ? 42.352 21.737 -30.921 1.00 80.56 249 LEU A C 1
ATOM 1986 O O . LEU A 1 249 ? 41.714 21.208 -31.830 1.00 80.56 249 LEU A O 1
ATOM 1990 N N . LYS A 1 250 ? 41.804 21.984 -29.723 1.00 81.19 250 LYS A N 1
ATOM 1991 C CA . LYS A 1 250 ? 40.393 21.691 -29.433 1.00 81.19 250 LYS A CA 1
ATOM 1992 C C . LYS A 1 250 ? 39.455 22.532 -30.291 1.00 81.19 250 LYS A C 1
ATOM 1994 O O . LYS A 1 250 ? 38.495 21.970 -30.804 1.00 81.19 250 LYS A O 1
ATOM 1999 N N . THR A 1 251 ? 39.737 23.823 -30.474 1.00 81.12 251 THR A N 1
ATOM 2000 C CA . THR A 1 251 ? 38.924 24.705 -31.324 1.00 81.12 251 THR A CA 1
ATOM 2001 C C . THR A 1 251 ? 39.007 24.305 -32.794 1.00 81.12 251 THR A C 1
ATOM 2003 O O . THR A 1 251 ? 37.979 24.239 -33.462 1.00 81.12 251 THR A O 1
ATOM 2006 N N . LEU A 1 252 ? 40.192 23.930 -33.289 1.00 77.06 252 LEU A N 1
ATOM 2007 C CA . LEU A 1 252 ? 40.350 23.382 -34.642 1.00 77.06 252 LEU A CA 1
ATOM 2008 C C . LEU A 1 252 ? 39.506 22.113 -34.858 1.00 77.06 252 LEU A C 1
ATOM 2010 O O . LEU A 1 252 ? 38.810 21.998 -35.867 1.00 77.06 252 LEU A O 1
ATOM 2014 N N . VAL A 1 253 ? 39.532 21.169 -33.911 1.00 78.12 253 VAL A N 1
ATOM 2015 C CA . VAL A 1 253 ? 38.767 19.913 -34.004 1.00 78.12 253 VAL A CA 1
ATOM 2016 C C . VAL A 1 253 ? 37.264 20.142 -33.816 1.00 78.12 253 VAL A C 1
ATOM 2018 O O . VAL A 1 253 ? 36.470 19.558 -34.550 1.00 78.12 253 VAL A O 1
ATOM 2021 N N . SER A 1 254 ? 36.840 21.005 -32.888 1.00 78.44 254 SER A N 1
ATOM 2022 C CA . SER A 1 254 ? 35.415 21.308 -32.693 1.00 78.44 254 SER A CA 1
ATOM 2023 C C . SER A 1 254 ? 34.807 21.988 -33.915 1.00 78.44 254 SER A C 1
ATOM 2025 O O . SER A 1 254 ? 33.690 21.653 -34.301 1.00 78.44 254 SER A O 1
ATOM 2027 N N . ASN A 1 255 ? 35.564 22.873 -34.569 1.00 77.38 255 ASN A N 1
ATOM 2028 C CA . ASN A 1 255 ? 35.133 23.572 -35.778 1.00 77.38 255 ASN A CA 1
ATOM 2029 C C . ASN A 1 255 ? 35.005 22.638 -36.993 1.00 77.38 255 ASN A C 1
ATOM 2031 O O . ASN A 1 255 ? 34.233 22.914 -37.913 1.00 77.38 255 ASN A O 1
ATOM 2035 N N . LEU A 1 256 ? 35.712 21.501 -36.988 1.00 71.81 256 LEU A N 1
ATOM 2036 C CA . LEU A 1 256 ? 35.526 20.441 -37.981 1.00 71.81 256 LEU A CA 1
ATOM 2037 C C . LEU A 1 256 ? 34.178 19.722 -37.802 1.00 71.81 256 LEU A C 1
ATOM 2039 O O . LEU A 1 256 ? 33.565 19.325 -38.789 1.00 71.81 256 LEU A O 1
ATOM 2043 N N . VAL A 1 257 ? 33.720 19.561 -36.556 1.00 70.75 257 VAL A N 1
ATOM 2044 C CA . VAL A 1 257 ? 32.475 18.853 -36.214 1.00 70.75 257 VAL A CA 1
ATOM 2045 C C . VAL A 1 257 ? 31.244 19.763 -36.329 1.00 70.75 257 VAL A C 1
ATOM 2047 O O . VAL A 1 257 ? 30.177 19.286 -36.709 1.00 70.75 257 VAL A O 1
ATOM 2050 N N . SER A 1 258 ? 31.370 21.061 -36.022 1.00 68.75 258 SER A N 1
ATOM 2051 C CA . SER A 1 258 ? 30.245 22.011 -35.996 1.00 68.75 258 SER A CA 1
ATOM 2052 C C . SER A 1 258 ? 29.895 22.649 -37.348 1.00 68.75 258 SER A C 1
ATOM 2054 O O . SER A 1 258 ? 28.843 23.265 -37.452 1.00 68.75 258 SER A O 1
ATOM 2056 N N . PHE A 1 259 ? 30.724 22.499 -38.390 1.00 62.84 259 PHE A N 1
ATOM 2057 C CA . PHE A 1 259 ? 30.528 23.055 -39.747 1.00 62.84 259 PHE A CA 1
ATOM 2058 C C . PHE A 1 259 ? 30.371 24.594 -39.857 1.00 62.84 259 PHE A C 1
ATOM 2060 O O . PHE A 1 259 ? 30.170 25.091 -40.965 1.00 62.84 259 PHE A O 1
ATOM 2067 N N . GLU A 1 260 ? 30.493 25.364 -38.769 1.00 58.50 260 GLU A N 1
ATOM 2068 C CA . GLU A 1 260 ? 30.135 26.796 -38.742 1.00 58.50 260 GLU A CA 1
ATOM 2069 C C . GLU A 1 260 ? 31.270 27.762 -39.158 1.00 58.50 260 GLU A C 1
ATOM 2071 O O . GLU A 1 260 ? 30.981 28.830 -39.694 1.00 58.50 260 GLU A O 1
ATOM 2076 N N . SER A 1 261 ? 32.554 27.394 -39.035 1.00 62.53 261 SER A N 1
ATOM 2077 C CA . SER A 1 261 ? 33.679 28.112 -39.673 1.00 62.53 261 SER A CA 1
ATOM 2078 C C . SER A 1 261 ? 34.965 27.269 -39.669 1.00 62.53 261 SER A C 1
ATOM 2080 O O . SER A 1 261 ? 35.483 26.888 -38.628 1.00 62.53 261 SER A O 1
ATOM 2082 N N . THR A 1 262 ? 35.506 26.933 -40.847 1.00 68.88 262 THR A N 1
ATOM 2083 C CA . THR A 1 262 ? 36.668 26.015 -40.958 1.00 68.88 262 THR A CA 1
ATOM 2084 C C . THR A 1 262 ? 38.018 26.684 -40.650 1.00 68.88 262 THR A C 1
ATOM 2086 O O . THR A 1 262 ? 39.016 25.987 -40.492 1.00 68.88 262 THR A O 1
ATOM 2089 N N . TRP A 1 263 ? 38.055 28.017 -40.572 1.00 78.25 263 TRP A N 1
ATOM 2090 C CA . TRP A 1 263 ? 39.279 28.814 -40.444 1.00 78.25 263 TRP A CA 1
ATOM 2091 C C . TRP A 1 263 ? 39.431 29.371 -39.027 1.00 78.25 263 TRP A C 1
ATOM 2093 O O . TRP A 1 263 ? 38.482 29.916 -38.466 1.00 78.25 263 TRP A O 1
ATOM 2103 N N . VAL A 1 264 ? 40.627 29.231 -38.455 1.00 79.25 264 VAL A N 1
ATOM 2104 C CA . VAL A 1 264 ? 40.997 29.731 -37.125 1.00 79.25 264 VAL A CA 1
ATOM 2105 C C . VAL A 1 264 ? 42.156 30.715 -37.273 1.00 79.25 264 VAL A C 1
ATOM 2107 O O . VAL A 1 264 ? 43.179 30.382 -37.864 1.00 79.25 264 VAL A O 1
ATOM 2110 N N . SER A 1 265 ? 42.003 31.927 -36.743 1.00 79.62 265 SER A N 1
ATOM 2111 C CA . SER A 1 265 ? 43.021 32.985 -36.784 1.00 79.62 265 SER A CA 1
ATOM 2112 C C . SER A 1 265 ? 44.134 32.741 -35.759 1.00 79.62 265 SER A C 1
ATOM 2114 O O . SER A 1 265 ? 43.845 32.583 -34.573 1.00 79.62 265 SER A O 1
ATOM 2116 N N . VAL A 1 266 ? 45.392 32.767 -36.202 1.00 77.44 266 VAL A N 1
ATOM 2117 C CA . VAL A 1 266 ? 46.597 32.596 -35.374 1.00 77.44 266 VAL A CA 1
ATOM 2118 C C . VAL A 1 266 ? 47.397 33.900 -35.359 1.00 77.44 266 VAL A C 1
ATOM 2120 O O . VAL A 1 266 ? 47.750 34.427 -36.413 1.00 77.44 266 VAL A O 1
ATOM 2123 N N . GLY A 1 267 ? 47.680 34.438 -34.168 1.00 75.31 267 GLY A N 1
ATOM 2124 C CA . GLY A 1 267 ? 48.450 35.679 -34.000 1.00 75.31 267 GLY A CA 1
ATOM 2125 C C . GLY A 1 267 ? 49.967 35.457 -34.033 1.00 75.31 267 GLY A C 1
ATOM 2126 O O . GLY A 1 267 ? 50.457 34.455 -33.504 1.00 75.31 267 GLY A O 1
ATOM 2127 N N . LYS A 1 268 ? 50.722 36.399 -34.612 1.00 69.12 268 LYS A N 1
ATOM 2128 C CA . LYS A 1 268 ? 52.196 36.355 -34.650 1.00 69.12 268 LYS A CA 1
ATOM 2129 C C . LYS A 1 268 ? 52.812 36.501 -33.249 1.00 69.12 268 LYS A C 1
ATOM 2131 O O . LYS A 1 268 ? 52.322 37.255 -32.415 1.00 69.12 268 LYS A O 1
ATOM 2136 N N . GLY A 1 269 ? 53.893 35.771 -32.985 1.00 67.31 269 GLY A N 1
ATOM 2137 C CA . GLY A 1 269 ? 54.618 35.727 -31.712 1.00 67.31 269 GLY A CA 1
ATOM 2138 C C . GLY A 1 269 ? 54.002 34.815 -30.644 1.00 67.31 269 GLY A C 1
ATOM 2139 O O . GLY A 1 269 ? 54.492 34.787 -29.516 1.00 67.31 269 GLY A O 1
ATOM 2140 N N . THR A 1 270 ? 52.937 34.072 -30.961 1.00 74.31 270 THR A N 1
ATOM 2141 C CA . THR A 1 270 ? 52.255 33.186 -30.002 1.00 74.31 270 THR A CA 1
ATOM 2142 C C . THR A 1 270 ? 52.816 31.756 -30.028 1.00 74.31 270 THR A C 1
ATOM 2144 O O . THR A 1 270 ? 53.412 31.305 -31.009 1.00 74.31 270 THR A O 1
ATOM 2147 N N . SER A 1 271 ? 52.619 30.997 -28.946 1.00 71.12 271 SER A N 1
ATOM 2148 C CA . SER A 1 271 ? 52.942 29.557 -28.901 1.00 71.12 271 SER A CA 1
ATOM 2149 C C . SER A 1 271 ? 52.123 28.741 -29.912 1.00 71.12 271 SER A C 1
ATOM 2151 O O . SER A 1 271 ? 52.606 27.749 -30.458 1.00 71.12 271 SER A O 1
ATOM 2153 N N . GLU A 1 272 ? 50.920 29.216 -30.233 1.00 76.00 272 GLU A N 1
ATOM 2154 C CA . GLU A 1 272 ? 50.027 28.660 -31.254 1.00 76.00 272 GLU A CA 1
ATOM 2155 C C . GLU A 1 272 ? 50.629 28.783 -32.662 1.00 76.00 272 GLU A C 1
ATOM 2157 O O . GLU A 1 272 ? 50.523 27.849 -33.454 1.00 76.00 272 GLU A O 1
ATOM 2162 N N . GLU A 1 273 ? 51.347 29.876 -32.948 1.00 77.75 273 GLU A N 1
ATOM 2163 C CA . GLU A 1 273 ? 52.033 30.103 -34.226 1.00 77.75 273 GLU A CA 1
ATOM 2164 C C . GLU A 1 273 ? 53.102 29.044 -34.520 1.00 77.75 273 GLU A C 1
ATOM 2166 O O . GLU A 1 273 ? 53.251 28.586 -35.653 1.00 77.75 273 GLU A O 1
ATOM 2171 N N . HIS A 1 274 ? 53.852 28.638 -33.500 1.00 73.31 274 HIS A N 1
ATOM 2172 C CA . HIS A 1 274 ? 54.928 27.661 -33.648 1.00 73.31 274 HIS A CA 1
ATOM 2173 C C . HIS A 1 274 ? 54.369 26.260 -33.907 1.00 73.31 274 HIS A C 1
ATOM 2175 O O . HIS A 1 274 ? 54.837 25.547 -34.799 1.00 73.31 274 HIS A O 1
ATOM 2181 N N . LEU A 1 275 ? 53.313 25.892 -33.176 1.00 76.25 275 LEU A N 1
ATOM 2182 C CA . LEU A 1 275 ? 52.579 24.652 -33.404 1.00 76.25 275 LEU A CA 1
ATOM 2183 C C . LEU A 1 275 ? 51.933 24.633 -34.799 1.00 76.25 275 LEU A C 1
ATOM 2185 O O . LEU A 1 275 ? 52.041 23.632 -35.507 1.00 76.25 275 LEU A O 1
ATOM 2189 N N . ALA A 1 276 ? 51.315 25.740 -35.220 1.00 78.31 276 ALA A N 1
ATOM 2190 C CA . ALA A 1 276 ? 50.703 25.869 -36.537 1.00 78.31 276 ALA A CA 1
ATOM 2191 C C . ALA A 1 276 ? 51.740 25.743 -37.666 1.00 78.31 276 ALA A C 1
ATOM 2193 O O . ALA A 1 276 ? 51.531 24.943 -38.575 1.00 78.31 276 ALA A O 1
ATOM 2194 N N . LYS A 1 277 ? 52.898 26.414 -37.572 1.00 77.62 277 LYS A N 1
ATOM 2195 C CA . LYS A 1 277 ? 54.004 26.278 -38.543 1.00 77.62 277 LYS A CA 1
ATOM 2196 C C . LYS A 1 277 ? 54.478 24.833 -38.696 1.00 77.62 277 LYS A C 1
ATOM 2198 O O . LYS A 1 277 ? 54.653 24.366 -39.819 1.00 77.62 277 LYS A O 1
ATOM 2203 N N . LEU A 1 278 ? 54.639 24.098 -37.595 1.00 76.62 278 LEU A N 1
ATOM 2204 C CA . LEU A 1 278 ? 55.049 22.691 -37.640 1.00 76.62 278 LEU A CA 1
ATOM 2205 C C . LEU A 1 278 ? 53.970 21.805 -38.282 1.00 76.62 278 LEU A C 1
ATOM 2207 O O . LEU A 1 278 ? 54.263 20.939 -39.107 1.00 76.62 278 LEU A O 1
ATOM 2211 N N . MET A 1 279 ? 52.698 22.032 -37.956 1.00 77.50 279 MET A N 1
ATOM 2212 C CA . MET A 1 279 ? 51.589 21.293 -38.564 1.00 77.50 279 MET A CA 1
ATOM 2213 C C . MET A 1 279 ? 51.391 21.628 -40.054 1.00 77.50 279 MET A C 1
ATOM 2215 O O . MET A 1 279 ? 50.982 20.752 -40.821 1.00 77.50 279 MET A O 1
ATOM 2219 N N . ILE A 1 280 ? 51.719 22.853 -40.480 1.00 82.19 280 ILE A N 1
ATOM 2220 C CA . ILE A 1 280 ? 51.775 23.266 -41.892 1.00 82.19 280 ILE A CA 1
ATOM 2221 C C . ILE A 1 280 ? 52.925 22.545 -42.611 1.00 82.19 280 ILE A C 1
ATOM 2223 O O . ILE A 1 280 ? 52.706 21.976 -43.679 1.00 82.19 280 ILE A O 1
ATOM 2227 N N . GLN A 1 281 ? 54.118 22.465 -42.007 1.00 79.56 281 GLN A N 1
ATOM 2228 C CA . GLN A 1 281 ? 55.267 21.733 -42.569 1.00 79.56 281 GLN A CA 1
ATOM 2229 C C . GLN A 1 281 ? 54.969 20.245 -42.802 1.00 79.56 281 GLN A C 1
ATOM 2231 O O . GLN A 1 281 ? 55.401 19.672 -43.801 1.00 79.56 281 GLN A O 1
ATOM 2236 N N . HIS A 1 282 ? 54.188 19.622 -41.916 1.00 77.94 282 HIS A N 1
ATOM 2237 C CA . HIS A 1 282 ? 53.733 18.238 -42.077 1.00 77.94 282 HIS A CA 1
ATOM 2238 C C . HIS A 1 282 ? 52.448 18.091 -42.913 1.00 77.94 282 HIS A C 1
ATOM 2240 O O . HIS A 1 282 ? 51.926 16.984 -43.054 1.00 77.94 282 HIS A O 1
ATOM 2246 N N . GLY A 1 283 ? 51.93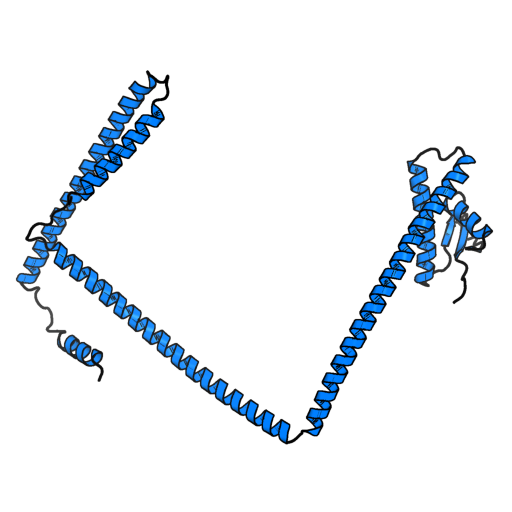4 19.179 -43.495 1.00 74.50 283 GLY A N 1
ATOM 2247 C CA . GLY A 1 283 ? 50.803 19.166 -44.425 1.00 74.50 283 GLY A CA 1
ATOM 2248 C C . GLY A 1 283 ? 49.442 18.845 -43.797 1.00 74.50 283 GLY A C 1
ATOM 2249 O O . GLY A 1 283 ? 48.527 18.453 -44.530 1.00 74.50 283 GLY A O 1
ATOM 2250 N N . ILE A 1 284 ? 49.323 18.990 -42.472 1.00 80.12 284 ILE A N 1
ATOM 2251 C CA . ILE A 1 284 ? 48.108 18.739 -41.674 1.00 80.12 284 ILE A CA 1
ATOM 2252 C C . ILE A 1 284 ? 47.165 19.945 -41.725 1.00 80.12 284 ILE A C 1
ATOM 2254 O O . ILE A 1 284 ? 45.941 19.791 -41.724 1.00 80.12 284 ILE A O 1
ATOM 2258 N N . LEU A 1 285 ? 47.737 21.144 -41.792 1.00 82.56 285 LEU A N 1
ATOM 2259 C CA . LEU A 1 285 ? 47.011 22.404 -41.841 1.00 82.56 285 LEU A CA 1
ATOM 2260 C C . LEU A 1 285 ? 47.143 23.075 -43.215 1.00 82.56 285 LEU A C 1
ATOM 2262 O O . LEU A 1 285 ? 48.154 22.924 -43.900 1.00 82.56 285 LEU A O 1
ATOM 2266 N N . GLN A 1 286 ? 46.101 23.800 -43.614 1.00 81.00 286 GLN A N 1
ATOM 2267 C CA . GLN A 1 286 ? 46.083 24.706 -44.758 1.00 81.00 286 GLN A CA 1
ATOM 2268 C C . GLN A 1 286 ? 46.164 26.138 -44.245 1.00 81.00 286 GLN A C 1
ATOM 2270 O O . GLN A 1 286 ? 45.421 26.510 -43.340 1.00 81.00 286 GLN A O 1
ATOM 2275 N N . GLU A 1 287 ? 47.057 26.919 -44.836 1.00 81.75 287 GLU A N 1
ATOM 2276 C CA . GLU A 1 287 ? 47.267 28.323 -44.500 1.00 81.75 287 GLU A CA 1
ATOM 2277 C C . GLU A 1 287 ? 46.538 29.219 -45.503 1.00 81.75 287 GLU A C 1
ATOM 2279 O O . GLU A 1 287 ? 46.511 28.944 -46.708 1.00 81.75 287 GLU A O 1
ATOM 2284 N N . ARG A 1 288 ? 45.939 30.291 -44.992 1.00 80.31 288 ARG A N 1
ATOM 2285 C CA . ARG A 1 288 ? 45.395 31.390 -45.779 1.00 80.31 288 ARG A CA 1
ATOM 2286 C C . ARG A 1 288 ? 45.876 32.699 -45.169 1.00 80.31 288 ARG A C 1
ATOM 2288 O O . ARG A 1 288 ? 45.579 32.999 -44.015 1.00 80.31 288 ARG A O 1
ATOM 2295 N N . ASP A 1 289 ? 46.556 33.501 -45.976 1.00 69.00 289 ASP A N 1
ATOM 2296 C CA . ASP A 1 289 ? 46.894 34.869 -45.601 1.00 69.00 289 ASP A CA 1
ATOM 2297 C C . ASP A 1 289 ? 45.660 35.762 -45.757 1.00 69.00 289 ASP A C 1
ATOM 2299 O O . ASP A 1 289 ? 45.233 36.086 -46.869 1.00 69.00 289 ASP A O 1
ATOM 2303 N N . THR A 1 290 ? 45.074 36.170 -44.636 1.00 62.72 290 THR A N 1
ATOM 2304 C CA . THR A 1 290 ? 44.080 37.243 -44.576 1.00 62.72 290 THR A CA 1
ATOM 2305 C C . THR A 1 290 ? 44.711 38.457 -43.905 1.00 62.72 290 THR A C 1
ATOM 2307 O O . THR A 1 290 ? 44.770 38.570 -42.685 1.00 62.72 290 THR A O 1
ATOM 2310 N N . GLN A 1 291 ? 45.180 39.411 -44.713 1.00 53.91 291 GLN A N 1
ATOM 2311 C CA . GLN A 1 291 ? 45.485 40.750 -44.210 1.00 53.91 291 GLN A CA 1
ATOM 2312 C C . GLN A 1 291 ? 44.167 41.496 -43.978 1.00 53.91 291 GLN A C 1
ATOM 2314 O O . GLN A 1 291 ? 43.680 42.208 -44.854 1.00 53.91 291 GLN A O 1
ATOM 2319 N N . HIS A 1 292 ? 43.555 41.293 -42.814 1.00 54.62 292 HIS A N 1
ATOM 2320 C CA . HIS A 1 292 ? 42.496 42.172 -42.330 1.00 54.62 292 HIS A CA 1
ATOM 2321 C C . HIS A 1 292 ? 43.123 43.331 -41.549 1.00 54.62 292 HIS A C 1
ATOM 2323 O O . HIS A 1 292 ? 43.998 43.118 -40.708 1.00 54.62 292 HIS A O 1
ATOM 2329 N N . GLU A 1 293 ? 42.701 44.563 -41.858 1.00 44.53 293 GLU A N 1
ATOM 2330 C CA . GLU A 1 293 ? 43.189 45.791 -41.221 1.00 44.53 293 GLU A CA 1
ATOM 2331 C C . GLU A 1 293 ? 43.124 45.665 -39.687 1.00 44.53 293 GLU A C 1
ATOM 2333 O O . GLU A 1 293 ? 42.047 45.654 -39.096 1.00 44.53 293 GLU A O 1
ATOM 2338 N N . GLY A 1 294 ? 44.294 45.533 -39.049 1.00 56.03 294 GLY A N 1
ATOM 2339 C CA . GLY A 1 294 ? 44.445 45.470 -37.592 1.00 56.03 294 GLY A CA 1
ATOM 2340 C C . GLY A 1 294 ? 44.826 44.111 -36.984 1.00 56.03 294 GLY A C 1
ATOM 2341 O O . GLY A 1 294 ? 45.025 44.065 -35.772 1.00 56.03 294 GLY A O 1
ATOM 2342 N N . PHE A 1 295 ? 44.975 43.026 -37.761 1.00 58.03 295 PHE A N 1
ATOM 2343 C CA . PHE A 1 295 ? 45.438 41.725 -37.242 1.00 58.03 295 PHE A CA 1
ATOM 2344 C C . PHE A 1 295 ? 46.773 41.295 -37.869 1.00 58.03 295 PHE A C 1
ATOM 2346 O O . PHE A 1 295 ? 46.859 40.997 -39.058 1.00 58.03 295 PHE A O 1
ATOM 2353 N N . GLU A 1 296 ? 47.834 41.231 -37.060 1.00 60.06 296 GLU A N 1
ATOM 2354 C CA . GLU A 1 296 ? 49.127 40.670 -37.466 1.00 60.06 296 GLU A CA 1
ATOM 2355 C C . GLU A 1 296 ? 49.125 39.142 -37.273 1.00 60.06 296 GLU A C 1
ATOM 2357 O O . GLU A 1 296 ? 49.654 38.619 -36.292 1.00 60.06 296 GLU A O 1
ATOM 2362 N N . GLY A 1 297 ? 48.514 38.406 -38.204 1.00 68.31 297 GLY A N 1
ATOM 2363 C CA . GLY A 1 297 ? 48.394 36.946 -38.122 1.00 68.31 297 GLY A CA 1
ATOM 2364 C C . GLY A 1 297 ? 48.044 36.275 -39.449 1.00 68.31 297 GLY A C 1
ATOM 2365 O O . GLY A 1 297 ? 47.980 36.947 -40.476 1.00 68.31 297 GLY A O 1
ATOM 2366 N N . TYR A 1 298 ? 47.848 34.957 -39.416 1.00 75.12 298 TYR A N 1
ATOM 2367 C CA . TYR A 1 298 ? 47.392 34.142 -40.550 1.00 75.12 298 TYR A CA 1
ATOM 2368 C C . TYR A 1 298 ? 46.259 33.208 -40.110 1.00 75.12 298 TYR A C 1
ATOM 2370 O O . TYR A 1 298 ? 46.145 32.855 -38.934 1.00 75.12 298 TYR A O 1
ATOM 2378 N N . GLU A 1 299 ? 45.384 32.830 -41.038 1.00 80.94 299 GLU A N 1
ATOM 2379 C CA . GLU A 1 299 ? 44.288 31.902 -40.772 1.00 80.94 299 GLU A CA 1
ATOM 2380 C C . GLU A 1 299 ? 44.675 30.483 -41.166 1.00 80.94 299 GLU A C 1
ATOM 2382 O O . GLU A 1 299 ? 45.288 30.236 -42.207 1.00 80.94 299 GLU A O 1
ATOM 2387 N N . VAL A 1 300 ? 44.280 29.529 -40.329 1.00 79.88 300 VAL A N 1
ATOM 2388 C CA . VAL A 1 300 ? 44.639 28.129 -40.490 1.00 79.88 300 VAL A CA 1
ATOM 2389 C C . VAL A 1 300 ? 43.404 27.246 -40.407 1.00 79.88 300 VAL A C 1
ATOM 2391 O O . VAL A 1 300 ? 42.555 27.421 -39.535 1.00 79.88 300 VAL A O 1
ATOM 2394 N N . ALA A 1 301 ? 43.312 26.273 -41.306 1.00 80.81 301 ALA A N 1
ATOM 2395 C CA . ALA A 1 301 ? 42.254 25.272 -41.327 1.00 80.81 301 ALA A CA 1
ATOM 2396 C C . ALA A 1 301 ? 42.844 23.858 -41.332 1.00 80.81 301 ALA A C 1
ATOM 2398 O O . ALA A 1 301 ? 43.878 23.606 -41.950 1.00 80.81 301 ALA A O 1
ATOM 2399 N N . LEU A 1 302 ? 42.173 22.903 -40.682 1.00 78.62 302 LEU A N 1
ATOM 2400 C CA . LEU A 1 302 ? 42.524 21.487 -40.822 1.00 78.62 302 LEU A CA 1
ATOM 2401 C C . LEU A 1 302 ? 42.292 21.029 -42.263 1.00 78.62 302 LEU A C 1
ATOM 2403 O O . LEU A 1 302 ? 41.225 21.252 -42.843 1.00 78.62 302 LEU A O 1
ATOM 2407 N N . ARG A 1 303 ? 43.285 20.348 -42.841 1.00 76.75 303 ARG A N 1
ATOM 2408 C CA . ARG A 1 303 ? 43.144 19.752 -44.165 1.00 76.75 303 ARG A CA 1
ATOM 2409 C C . ARG A 1 303 ? 42.074 18.664 -44.110 1.00 76.75 303 ARG A C 1
ATOM 2411 O O . ARG A 1 303 ? 42.110 17.777 -43.261 1.00 76.75 303 ARG A O 1
ATOM 2418 N N . ARG A 1 304 ? 41.129 18.708 -45.050 1.00 69.75 304 ARG A N 1
ATOM 2419 C CA . ARG A 1 304 ? 40.134 17.645 -45.218 1.00 69.75 304 ARG A CA 1
ATOM 2420 C C . ARG A 1 304 ? 40.824 16.408 -45.789 1.00 69.75 304 ARG A C 1
ATOM 2422 O O . ARG A 1 304 ? 41.053 16.321 -46.993 1.00 69.75 304 ARG A O 1
ATOM 2429 N N . TYR A 1 305 ? 41.180 15.470 -44.923 1.00 67.88 305 TYR A N 1
ATOM 2430 C CA . TYR A 1 305 ? 41.415 14.089 -45.331 1.00 67.88 305 TYR A CA 1
ATOM 2431 C C . TYR A 1 305 ? 40.029 13.492 -45.621 1.00 67.88 305 TYR A C 1
ATOM 2433 O O . TYR A 1 305 ? 39.128 13.669 -44.808 1.00 67.88 305 TYR A O 1
ATOM 2441 N N . GLY A 1 306 ? 39.825 12.964 -46.832 1.00 46.41 306 GLY A N 1
ATOM 2442 C CA . GLY A 1 3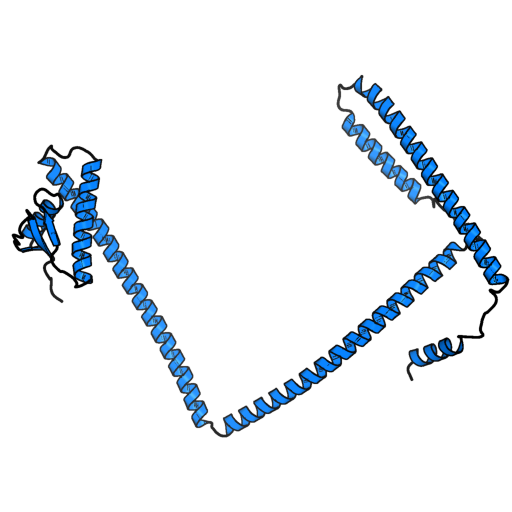06 ? 38.503 12.727 -47.434 1.00 46.41 306 GLY A CA 1
ATOM 2443 C C . GLY A 1 306 ? 37.495 11.922 -46.598 1.00 46.41 306 GLY A C 1
ATOM 2444 O O . GLY A 1 306 ? 37.868 11.232 -45.652 1.00 46.41 306 GLY A O 1
ATOM 2445 N N . TYR A 1 307 ? 36.218 12.039 -46.992 1.00 41.50 307 TYR A N 1
ATOM 2446 C CA . TYR A 1 307 ? 35.144 11.103 -46.627 1.00 41.50 307 TYR A CA 1
ATOM 2447 C C . TYR A 1 307 ? 35.436 9.694 -47.146 1.00 41.50 307 TYR A C 1
ATOM 2449 O O . TYR A 1 307 ? 35.951 9.597 -48.286 1.00 41.50 307 TYR A O 1
#

Sequence (307 aa):
MTKATRVGNLLAVHEMPGEQSCSQIQQTYVRKLQADLDRTKKFVDQTDEATAQLEDEEDKETRAEEKRDNATEENGQNNQSNDINRKAHLLALYEVYKQLPYLAIKNDLIGIATATKLTAEAVNEQIRTSEQFEKENAAAIEDIESLKTILSDYQKVVTLLQKRLESHPARMAELQNKIIDLDTRKNNLSSLRAKARESSGNAKKVEDLLYVHAQRLIVKLHAMMDWENTSVADESTFRTNILRSSTFLKTLVSNLVSFESTWVSVGKGTSEEHLAKLMIQHGILQERDTQHEGFEGYEVALRRYGY

=== Feature glossary ===
Key to the feature types in this record:

pLDDT. pLDDT is the predicted lDDT-Cα score: AlphaFold's confidence that the local environment of each residue (all inter-atomic distances within 15 Å) is correctly placed. It is a per-residue number between 0 and 100, with higher meaning more reliable.

Radius of gyration, Cα contacts, bounding box. The geometric summary reports three shape descriptors. Rg (radius of gyration) measures how spread out the Cα atoms are about their centre of mass; compact globular proteins have small Rg, elongated or unfolded ones large. Cα contacts (<8 Å, |i−j|>4) count long-range residue pairs in spatial proximity — high for tightly packed folds, near zero for rods or random coil. The bounding-box extents give the protein's footprint along x, y, z in Å.

Backbone torsions (φ/ψ). Backbone dihedral angles. Every residue except chain termini has a φ (preceding-C → N → Cα → C) and a ψ (N → Cα → C → next-N). They are reported in degrees following the IUPAC sign convention. Secondary structure is essentially a statement about which (φ, ψ) basin each residue occupies.

Contact-map, Ramachandran, and PAE plots. Plot images: a contact map (which residues are close in 3D, as an N×N binary image), a Ramachandran scatter (backbone torsion angles, revealing secondary-structure composition at a glance), and — for AlphaFold structures — a PAE heatmap (pairwise prediction confidence).

Predicted aligned error. Predicted Aligned Error (PAE) is an AlphaFold confidence matrix: entry (i, j) is the expected error in the position of residue j, in ångströms, when the prediction is superimposed on the true structure at residue i. Low PAE within a block of residues means that block is internally rigid and well-predicted; high PAE between two blocks means their relative placement is uncertain even if each block individually is confident.

Secondary structure (3-state, P-SEA). Three-state secondary structure (P-SEA) collapses the eight DSSP classes into helix (a), strand (b), and coil (c). P-SEA assigns these from Cα geometry alone — distances and angles — without requiring backbone oxygens, so it works on any Cα trace.

Solvent-accessible surface area. Solvent-accessible surface area (SASA) is the area in Å² traced out by the centre of a 1.4 Å probe sphere (a water molecule) rolled over the protein's van der Waals surface (Shrake–Rupley / Lee–Richards construction). Buried residues have near-zero SASA; fully exposed residues can exceed 200 Å². The total SASA scales roughly with the number of surface residues.

Foldseek 3Di. The Foldseek 3Di string encodes local tertiary geometry as a 20-letter alphabet — one character per residue — derived from the relative positions of nearby Cα atoms. Unlike the amino-acid sequence, 3Di is a direct function of the 3D structure, so two proteins with the same fold have similar 3Di strings even at low sequence identity.

B-factor. For experimental (PDB) structures, the B-factor (temperature factor) quantifies the positional spread of each atom in the crystal — a combination of thermal vibration and static disorder — in units of Å². High B-factors mark flexible loops or poorly resolved regions; low B-factors mark the rigid, well-ordered core.

mmCIF coordinates. The mmCIF block holds the 3D Cartesian coordinates of each backbone atom (N, Cα, C, O) in ångströms. mmCIF is the PDB's canonical archive format — a tagged-loop text representation of the atomic model.

InterPro / GO / CATH / organism. Functional annotations link the protein to curated databases. InterPro entries identify conserved domains and families by matching the sequence against member-database signatures (Pfam, PROSITE, CDD, …). Gene Ontology (GO) terms describe molecular function, biological process, and cellular component in a controlled vocabulary. CATH places the structure in a hierarchical fold classification (Class/Architecture/Topology/Homologous-superfamily). The organism is the source species.

Rendered structure images. Structure images are PyMOL renders from six orthogonal camera directions. Cartoon representation draws helices as coils and strands as arrows; sticks shows the backbone as bonds; surface shows the solvent-excluded envelope. Rainbow coloring maps sequence position to hue (blue→red, N→C); chain coloring assigns a distinct color per polypeptide.

Sequence. This is the polypeptide sequence — one letter per residue, N-terminus first. Length ranges from a few dozen residues for small domains to over a thousand for large multi-domain proteins.

Secondary structure (8-state, DSSP). The SS8 string is DSSP's per-residue secondary-structure call. α-helix (H) means an i→i+4 H-bond ladder; β-strand (E) means the residue participates in a β-sheet; 3₁₀ (G) and π (I) are tighter and wider helices; T/S are turns/bends; '-' is loop.

Nearest PDB structures. Structural nearest neighbors (via Foldseek easy-search vs the PDB). Reported per hit: target PDB id, E-value, and alignment TM-score. A TM-score above ~0.5 is the conventional threshold for 'same fold'.